Protein AF-0000000070836902 (afdb_homodimer)

Solvent-accessible surface area (backbone atoms only — not comparable to full-atom values): 14924 Å² total; per-residue (Å²): 87,19,46,46,32,22,56,39,44,45,45,56,67,34,58,80,34,22,53,67,64,56,36,49,48,50,46,45,50,38,58,76,64,40,45,54,55,42,53,32,51,52,50,52,50,45,68,63,62,58,58,97,50,54,52,60,50,52,31,49,45,59,70,30,74,88,54,35,74,84,40,50,86,31,46,81,51,55,72,71,51,41,51,52,44,48,60,54,36,24,38,86,90,43,74,74,31,34,36,23,45,38,50,48,60,64,32,43,44,42,62,43,57,62,71,75,88,67,66,47,53,88,41,75,34,39,67,70,55,48,48,54,50,40,51,48,38,49,54,126,85,19,45,44,33,22,54,39,45,45,46,54,67,31,56,80,32,21,53,66,63,55,36,49,48,51,44,46,50,37,58,75,63,41,45,53,55,44,52,32,51,51,49,52,50,43,68,64,62,58,59,96,49,54,52,61,50,50,31,50,46,59,69,31,73,86,55,35,75,85,40,49,86,30,46,80,51,56,71,70,50,41,52,51,43,47,59,53,36,23,39,86,91,43,76,75,30,34,36,23,45,39,50,48,62,63,31,44,44,43,61,44,56,62,70,75,87,70,66,47,54,89,40,75,35,39,68,70,54,47,46,54,51,40,51,48,38,48,55,126

Structure (mmCIF, N/CA/C/O backbone):
data_AF-0000000070836902-model_v1
#
loop_
_entity.id
_entity.type
_entity.pdbx_description
1 polymer 'Uncharacterized protein'
#
loop_
_atom_site.group_PDB
_atom_site.id
_atom_site.type_symbol
_atom_site.label_atom_id
_atom_site.label_alt_id
_atom_site.label_comp_id
_atom_site.label_asym_id
_atom_site.label_entity_id
_atom_site.label_seq_id
_atom_site.pdbx_PDB_ins_code
_atom_site.Cartn_x
_atom_site.Cartn_y
_atom_site.Cartn_z
_atom_site.occupancy
_atom_site.B_iso_or_equiv
_atom_site.auth_seq_id
_atom_site.auth_comp_id
_atom_site.auth_asym_id
_atom_site.auth_atom_id
_atom_site.pdbx_PDB_model_num
ATOM 1 N N . MET A 1 1 ? -1.11 3.564 -12.859 1 28.42 1 MET A N 1
ATOM 2 C CA . MET A 1 1 ? -0.324 4.207 -11.805 1 28.42 1 MET A CA 1
ATOM 3 C C . MET A 1 1 ? -0.045 3.234 -10.664 1 28.42 1 MET A C 1
ATOM 5 O O . MET A 1 1 ? -0.949 2.535 -10.203 1 28.42 1 MET A O 1
ATOM 9 N N . GLN A 1 2 ? 1.091 2.764 -10.5 1 37.91 2 GLN A N 1
ATOM 10 C CA . GLN A 1 2 ? 1.654 1.729 -9.641 1 37.91 2 GLN A CA 1
ATOM 11 C C . GLN A 1 2 ? 1.767 2.215 -8.195 1 37.91 2 GLN A C 1
ATOM 13 O O . GLN A 1 2 ? 1.809 3.42 -7.945 1 37.91 2 GLN A O 1
ATOM 18 N N . ILE A 1 3 ? 1.462 1.298 -7.281 1 41.56 3 ILE A N 1
ATOM 19 C CA . ILE A 1 3 ? 1.703 1.708 -5.902 1 41.56 3 ILE A CA 1
ATOM 20 C C . ILE A 1 3 ? 2.932 2.613 -5.84 1 41.56 3 ILE A C 1
ATOM 22 O O . ILE A 1 3 ? 2.92 3.639 -5.156 1 41.56 3 ILE A O 1
ATOM 26 N N . SER A 1 4 ? 3.861 2.18 -6.484 1 44.97 4 SER A N 1
ATOM 27 C CA . SER A 1 4 ? 5.07 2.988 -6.609 1 44.97 4 SER A CA 1
ATOM 28 C C . SER A 1 4 ? 4.762 4.352 -7.223 1 44.97 4 SER A C 1
ATOM 30 O O . SER A 1 4 ? 5.379 5.355 -6.859 1 44.97 4 SER A O 1
ATOM 32 N N . ASP A 1 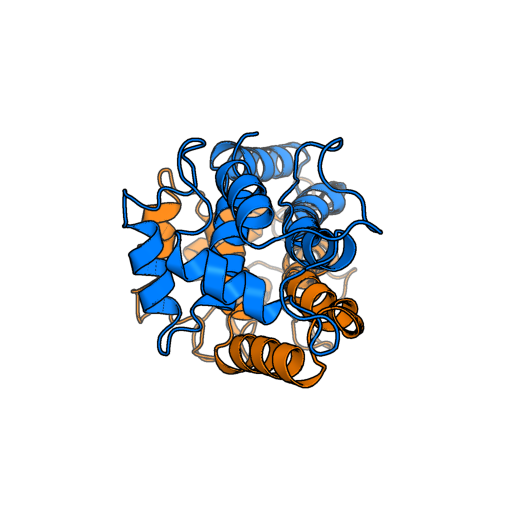5 ? 3.873 4.188 -8.047 1 44.78 5 ASP A N 1
ATOM 33 C CA . ASP A 1 5 ? 3.543 5.449 -8.703 1 44.78 5 ASP A CA 1
ATOM 34 C C . ASP A 1 5 ? 2.867 6.414 -7.738 1 44.78 5 ASP A C 1
ATOM 36 O O . ASP A 1 5 ? 3.119 7.621 -7.777 1 44.78 5 ASP A O 1
ATOM 40 N N . VAL A 1 6 ? 1.955 5.773 -6.992 1 43.72 6 VAL A N 1
ATOM 41 C CA . VAL A 1 6 ? 1.334 6.621 -5.98 1 43.72 6 VAL A CA 1
ATOM 42 C C . VAL A 1 6 ? 2.41 7.223 -5.078 1 43.72 6 VAL A C 1
ATOM 44 O O . VAL A 1 6 ? 2.402 8.43 -4.812 1 43.72 6 VAL A O 1
ATOM 47 N N . PHE A 1 7 ? 3.189 6.234 -4.637 1 48.12 7 PHE A N 1
ATOM 48 C CA . PHE A 1 7 ? 4.297 6.758 -3.848 1 48.12 7 PHE A CA 1
ATOM 49 C C . PHE A 1 7 ? 5.121 7.75 -4.66 1 48.12 7 PHE A C 1
ATOM 51 O O . PHE A 1 7 ? 5.496 8.812 -4.16 1 48.12 7 PHE A O 1
ATOM 58 N N . ASN A 1 8 ? 5.359 7.355 -5.918 1 49.25 8 ASN A N 1
ATOM 59 C CA . ASN A 1 8 ? 6.125 8.227 -6.805 1 49.25 8 ASN A CA 1
ATOM 60 C C . ASN A 1 8 ? 5.348 9.484 -7.164 1 49.25 8 ASN A C 1
ATOM 62 O O . ASN A 1 8 ? 5.922 10.578 -7.234 1 49.25 8 ASN A O 1
ATOM 66 N N . ILE A 1 9 ? 4.184 9.297 -7.641 1 46.88 9 ILE A N 1
ATOM 67 C CA . ILE A 1 9 ? 3.373 10.477 -7.91 1 46.88 9 ILE A CA 1
ATOM 68 C C . ILE A 1 9 ? 3.35 11.383 -6.68 1 46.88 9 ILE A C 1
ATOM 70 O O . ILE A 1 9 ? 3.492 12.602 -6.793 1 46.88 9 ILE A O 1
ATOM 74 N N . TYR A 1 10 ? 3.111 10.695 -5.621 1 43.53 10 TYR A N 1
ATOM 75 C CA . TYR A 1 10 ? 3.168 11.461 -4.383 1 43.53 10 TYR A CA 1
ATOM 76 C C . TYR A 1 10 ? 4.48 12.227 -4.273 1 43.53 10 TYR A C 1
ATOM 78 O O . TYR A 1 10 ? 4.488 13.422 -3.967 1 43.53 10 TYR A O 1
ATOM 86 N N . ILE A 1 11 ? 5.492 11.531 -4.453 1 46.84 11 ILE A N 1
ATOM 87 C CA . ILE A 1 11 ? 6.805 12.148 -4.355 1 46.84 11 ILE A CA 1
ATOM 88 C C . ILE A 1 11 ? 6.988 13.148 -5.492 1 46.84 11 ILE A C 1
ATOM 90 O O . ILE A 1 11 ? 7.539 14.234 -5.293 1 46.84 11 ILE A O 1
ATOM 94 N N . LYS A 1 12 ? 6.566 12.727 -6.664 1 49.91 12 LYS A N 1
ATOM 95 C CA . LYS A 1 12 ? 6.793 13.602 -7.809 1 49.91 12 LYS A CA 1
ATOM 96 C C . LYS A 1 12 ? 5.883 14.828 -7.742 1 49.91 12 LYS A C 1
ATOM 98 O O . LYS A 1 12 ? 6.316 15.945 -8.047 1 49.91 12 LYS A O 1
ATOM 103 N N . LYS A 1 13 ? 4.684 14.555 -7.625 1 44.16 13 LYS A N 1
ATOM 104 C CA . LYS A 1 13 ? 3.766 15.688 -7.691 1 44.16 13 LYS A CA 1
ATOM 105 C C . LYS A 1 13 ? 4.035 16.672 -6.566 1 44.16 13 LYS A C 1
ATOM 107 O O . LYS A 1 13 ? 3.701 17.859 -6.676 1 44.16 13 LYS A O 1
ATOM 112 N N . GLU A 1 14 ? 4.629 16.203 -5.523 1 46.81 14 GLU A N 1
ATOM 113 C CA . GLU A 1 14 ? 4.848 17.125 -4.414 1 46.81 14 GLU A CA 1
ATOM 114 C C . GLU A 1 14 ? 5.93 18.156 -4.75 1 46.81 14 GLU A C 1
ATOM 116 O O . GLU A 1 14 ? 6.418 18.859 -3.865 1 46.81 14 GLU A O 1
ATOM 121 N N . LYS A 1 15 ? 6.332 18.203 -5.973 1 47.78 15 LYS A N 1
ATOM 122 C CA . LYS A 1 15 ? 7.309 19.234 -6.289 1 47.78 15 LYS A CA 1
ATOM 123 C C . LYS A 1 15 ? 6.957 20.547 -5.594 1 47.78 15 LYS A C 1
ATOM 125 O O . LYS A 1 15 ? 7.836 21.25 -5.078 1 47.78 15 LYS A O 1
ATOM 130 N N . ASP A 1 16 ? 5.758 20.953 -5.688 1 50.47 16 ASP A N 1
ATOM 131 C CA . ASP A 1 16 ? 5.5 22.328 -5.25 1 50.47 16 ASP A CA 1
ATOM 132 C C . ASP A 1 16 ? 5.215 22.375 -3.752 1 50.47 16 ASP A C 1
ATOM 134 O O . ASP A 1 16 ? 5.176 23.469 -3.162 1 50.47 16 ASP A O 1
ATOM 138 N N . LEU A 1 17 ? 4.84 21.25 -3.084 1 51.19 17 LEU A N 1
ATOM 139 C CA . LEU A 1 17 ? 4.242 21.375 -1.76 1 51.19 17 LEU A CA 1
ATOM 140 C C . LEU A 1 17 ? 5.32 21.438 -0.682 1 51.19 17 LEU A C 1
ATOM 142 O O . LEU A 1 17 ? 5.199 22.188 0.282 1 51.19 17 LEU A O 1
ATOM 146 N N . MET A 1 18 ? 6.309 20.5 -0.688 1 58.84 18 MET A N 1
ATOM 147 C CA . MET A 1 18 ? 7.434 20.391 0.233 1 58.84 18 MET A CA 1
ATOM 148 C C . MET A 1 18 ? 8.695 21 -0.381 1 58.84 18 MET A C 1
ATOM 150 O O . MET A 1 18 ? 8.75 21.219 -1.592 1 58.84 18 MET A O 1
ATOM 154 N N . SER A 1 19 ? 9.297 21.594 0.558 1 62.5 19 SER A N 1
ATOM 155 C CA . SER A 1 19 ? 10.586 21.938 -0.019 1 62.5 19 SER A CA 1
ATOM 156 C C . SER A 1 19 ? 11.195 20.766 -0.784 1 62.5 19 SER A C 1
ATOM 158 O O . SER A 1 19 ? 10.844 19.609 -0.539 1 62.5 19 SER A O 1
ATOM 160 N N . TYR A 1 20 ? 11.672 21.078 -1.813 1 58.69 20 TYR A N 1
ATOM 161 C CA . TYR A 1 20 ? 12.383 20.078 -2.607 1 58.69 20 TYR A CA 1
ATOM 162 C C . TYR A 1 20 ? 13.172 19.125 -1.713 1 58.69 20 TYR A C 1
ATOM 164 O O . TYR A 1 20 ? 13.164 17.922 -1.923 1 58.69 20 TYR A O 1
ATOM 172 N N . SER A 1 21 ? 13.578 19.672 -0.651 1 65.94 21 SER A N 1
ATOM 173 C CA . SER A 1 21 ? 14.445 18.891 0.226 1 65.94 21 SER A CA 1
ATOM 174 C C . SER A 1 21 ? 13.641 17.891 1.043 1 65.94 21 SER A C 1
ATOM 176 O O . SER A 1 21 ? 14.047 16.734 1.188 1 65.94 21 SER A O 1
ATOM 178 N N . GLU A 1 22 ? 12.523 18.328 1.561 1 70.5 22 GLU A N 1
ATOM 179 C CA . GLU A 1 22 ? 11.711 17.438 2.383 1 70.5 22 GLU A CA 1
ATOM 180 C C . GLU A 1 22 ? 11.117 16.297 1.551 1 70.5 22 GLU A C 1
ATOM 182 O O . GLU A 1 22 ? 11.086 15.148 1.994 1 70.5 22 GLU A O 1
ATOM 187 N N . LYS A 1 23 ? 10.82 16.625 0.37 1 68.06 23 LYS A N 1
ATOM 188 C CA . LYS A 1 23 ? 10.305 15.625 -0.556 1 68.06 23 LYS A CA 1
ATOM 189 C C . LYS A 1 23 ? 11.359 14.562 -0.862 1 68.06 23 LYS A C 1
ATOM 191 O O . LYS A 1 23 ? 11.055 13.367 -0.881 1 68.06 23 LYS A O 1
ATOM 196 N N . GLU A 1 24 ? 12.453 15.062 -1.03 1 76.56 24 GLU A N 1
ATOM 197 C CA . GLU A 1 24 ? 13.555 14.148 -1.324 1 76.56 24 GLU A CA 1
ATOM 198 C C . GLU A 1 24 ? 13.859 13.25 -0.13 1 76.56 24 GLU A C 1
ATOM 200 O O . GLU A 1 24 ? 14.188 12.078 -0.3 1 76.56 24 GLU A O 1
ATOM 205 N N . GLU A 1 25 ? 13.594 13.812 0.958 1 81.31 25 GLU A N 1
ATOM 206 C CA . GLU A 1 25 ? 13.875 13.039 2.162 1 81.31 25 GLU A CA 1
ATOM 207 C C . GLU A 1 25 ? 12.828 11.938 2.359 1 81.31 25 GLU A C 1
ATOM 209 O O . GLU A 1 25 ? 13.172 10.812 2.719 1 81.31 25 GLU A O 1
ATOM 214 N N . VAL A 1 26 ? 11.609 12.25 2.105 1 80.44 26 VAL A N 1
ATOM 215 C C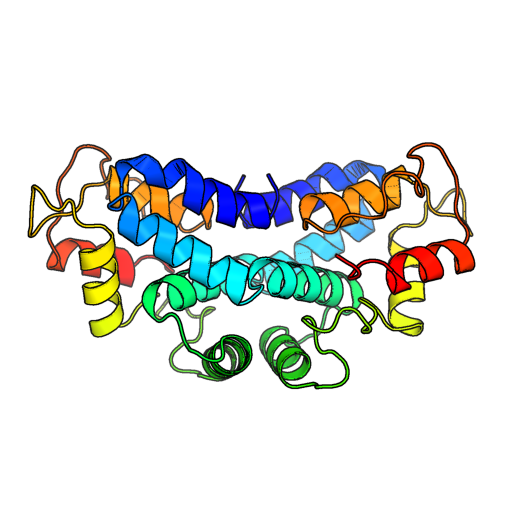A . VAL A 1 26 ? 10.523 11.281 2.236 1 80.44 26 VAL A CA 1
ATOM 216 C C . VAL A 1 26 ? 10.703 10.172 1.201 1 80.44 26 VAL A C 1
ATOM 218 O O . VAL A 1 26 ? 10.633 8.984 1.535 1 80.44 26 VAL A O 1
ATOM 221 N N . LYS A 1 27 ? 11.016 10.586 0.071 1 81.94 27 LYS A N 1
ATOM 222 C CA . LYS A 1 27 ? 11.258 9.617 -0.991 1 81.94 27 LYS A CA 1
ATOM 223 C C . LYS A 1 27 ? 12.43 8.703 -0.646 1 81.94 27 LYS A C 1
ATOM 225 O O . LYS A 1 27 ? 12.352 7.488 -0.818 1 81.94 27 LYS A O 1
ATOM 230 N N . ARG A 1 28 ? 13.445 9.305 -0.188 1 86.38 28 ARG A N 1
ATOM 231 C CA . ARG A 1 28 ? 14.633 8.547 0.2 1 86.38 28 ARG A CA 1
ATOM 232 C C . ARG A 1 28 ? 14.305 7.539 1.296 1 86.38 28 ARG A C 1
ATOM 234 O O . ARG A 1 28 ? 14.742 6.387 1.237 1 86.38 28 ARG A O 1
ATOM 241 N N . TYR A 1 29 ? 13.547 8.008 2.18 1 89.81 29 TYR A N 1
ATOM 242 C CA . TYR A 1 29 ? 13.156 7.121 3.266 1 89.81 29 TYR A CA 1
ATOM 243 C C . TYR A 1 29 ? 12.375 5.922 2.73 1 89.81 29 TYR A C 1
ATOM 245 O O . TYR A 1 29 ? 12.672 4.777 3.086 1 89.81 29 TYR A O 1
ATOM 253 N N . PHE A 1 30 ? 11.461 6.129 1.858 1 87.5 30 PHE A N 1
ATOM 254 C CA . PHE A 1 30 ? 10.602 5.074 1.333 1 87.5 30 PHE A CA 1
ATOM 255 C C . PHE A 1 30 ? 11.398 4.105 0.468 1 87.5 30 PHE A C 1
ATOM 257 O O . PHE A 1 30 ? 11.211 2.891 0.551 1 87.5 30 PHE A O 1
ATOM 264 N N . VAL A 1 31 ? 12.305 4.684 -0.236 1 84.5 31 VAL A N 1
ATOM 265 C CA . VAL A 1 31 ? 13.102 3.871 -1.152 1 84.5 31 VAL A CA 1
ATOM 266 C C . VAL A 1 31 ? 14.148 3.086 -0.37 1 84.5 31 VAL A C 1
ATOM 268 O O . VAL A 1 31 ? 14.289 1.873 -0.545 1 84.5 31 VAL A O 1
ATOM 271 N N . GLU A 1 32 ? 14.75 3.738 0.536 1 88.12 32 GLU A N 1
ATOM 272 C CA . GLU A 1 32 ? 15.828 3.109 1.302 1 88.12 32 GLU A CA 1
ATOM 273 C C . GLU A 1 32 ? 15.281 1.995 2.193 1 88.12 32 GLU A C 1
ATOM 275 O O . GLU A 1 32 ? 15.969 0.997 2.434 1 88.12 32 GLU A O 1
ATOM 280 N N . ASN A 1 33 ? 14.047 2.182 2.535 1 88.44 33 ASN A N 1
ATOM 281 C CA . ASN A 1 33 ? 13.453 1.175 3.41 1 88.44 33 ASN A CA 1
ATOM 282 C C . ASN A 1 33 ? 12.539 0.232 2.641 1 88.44 33 ASN A C 1
ATOM 284 O O . ASN A 1 33 ? 11.812 -0.565 3.242 1 88.44 33 ASN A O 1
ATOM 288 N N . GLN A 1 34 ? 12.516 0.316 1.379 1 87.25 34 GLN A N 1
ATOM 289 C CA . GLN A 1 34 ? 11.82 -0.572 0.45 1 87.25 34 GLN A CA 1
ATOM 290 C C . GLN A 1 34 ? 10.336 -0.669 0.786 1 87.25 34 GLN A C 1
ATOM 292 O O . GLN A 1 34 ? 9.742 -1.749 0.707 1 87.25 34 GLN A O 1
ATOM 297 N N . ILE A 1 35 ? 9.758 0.449 1.153 1 89.06 35 ILE A N 1
ATOM 298 C CA . ILE A 1 35 ? 8.359 0.488 1.57 1 89.06 35 ILE A CA 1
ATOM 299 C C . ILE A 1 35 ? 7.461 0.08 0.404 1 89.06 35 ILE A C 1
ATOM 301 O O . ILE A 1 35 ? 6.555 -0.743 0.567 1 89.06 35 ILE A O 1
ATOM 305 N N . PRO A 1 36 ? 7.754 0.568 -0.809 1 86.19 36 PRO A N 1
ATOM 306 C CA . PRO A 1 36 ? 6.895 0.151 -1.921 1 86.19 36 PRO A CA 1
ATOM 307 C C . PRO A 1 36 ? 6.926 -1.357 -2.156 1 86.19 36 PRO A C 1
ATOM 309 O O . PRO A 1 36 ? 5.887 -1.967 -2.422 1 86.19 36 PRO A O 1
ATOM 312 N N . GLN A 1 37 ? 8.055 -1.926 -2.037 1 84.44 37 GLN A N 1
ATOM 313 C CA . GLN A 1 37 ? 8.211 -3.363 -2.232 1 84.44 37 GLN A CA 1
ATOM 314 C C . GLN A 1 37 ? 7.48 -4.148 -1.146 1 84.44 37 GLN A C 1
ATOM 316 O O . GLN A 1 37 ? 6.879 -5.188 -1.421 1 84.44 37 GLN A O 1
ATOM 321 N N . ILE A 1 38 ? 7.57 -3.635 0.009 1 89.19 38 ILE A N 1
ATOM 322 C CA . ILE A 1 38 ? 6.875 -4.27 1.124 1 89.19 38 ILE A CA 1
ATOM 323 C C . ILE A 1 38 ? 5.371 -4.262 0.866 1 89.19 38 ILE A C 1
ATOM 325 O O . ILE A 1 38 ? 4.711 -5.297 0.978 1 89.19 38 ILE A O 1
ATOM 329 N N . PHE A 1 39 ? 4.84 -3.148 0.467 1 89.06 39 PHE A N 1
ATOM 330 C CA . PHE A 1 39 ? 3.408 -3.023 0.219 1 89.06 39 PHE A CA 1
ATOM 331 C C . PHE A 1 39 ? 2.984 -3.895 -0.958 1 89.06 39 PHE A C 1
ATOM 333 O O . PHE A 1 39 ? 1.912 -4.504 -0.934 1 89.06 39 PHE A O 1
ATOM 340 N N . SER A 1 40 ? 3.818 -3.938 -1.938 1 86.5 40 SER A N 1
ATOM 341 C CA . SER A 1 40 ? 3.525 -4.773 -3.096 1 86.5 40 SER A CA 1
ATOM 342 C C . SER A 1 40 ? 3.414 -6.246 -2.701 1 86.5 40 SER A C 1
ATOM 344 O O . SER A 1 40 ? 2.463 -6.926 -3.086 1 86.5 40 SER A O 1
ATOM 346 N N . ARG A 1 41 ? 4.363 -6.688 -1.958 1 87.75 41 ARG A N 1
ATOM 347 C CA . ARG A 1 41 ? 4.355 -8.078 -1.528 1 87.75 41 ARG A CA 1
ATOM 348 C C . ARG A 1 41 ? 3.148 -8.367 -0.641 1 87.75 41 ARG A C 1
ATOM 350 O O . ARG A 1 41 ? 2.471 -9.383 -0.817 1 87.75 41 ARG A O 1
ATOM 357 N N . LEU A 1 42 ? 2.869 -7.48 0.286 1 92.06 42 LEU A N 1
ATOM 358 C CA . LEU A 1 42 ? 1.708 -7.648 1.153 1 92.06 42 LEU A CA 1
ATOM 359 C C . LEU A 1 42 ? 0.425 -7.734 0.334 1 92.06 42 LEU A C 1
ATOM 361 O O . LEU A 1 42 ? -0.459 -8.539 0.638 1 92.06 42 LEU A O 1
ATOM 365 N N . THR A 1 43 ? 0.332 -6.973 -0.675 1 90.81 43 THR A N 1
ATOM 366 C CA . THR A 1 43 ? -0.849 -6.965 -1.531 1 90.81 43 THR A CA 1
ATOM 367 C C . THR A 1 43 ? -1.025 -8.32 -2.217 1 90.81 43 THR A C 1
ATOM 369 O O . THR A 1 43 ? -2.123 -8.883 -2.221 1 90.81 43 THR A O 1
ATOM 372 N N . VAL A 1 44 ? 0.032 -8.852 -2.723 1 90 44 VAL A N 1
ATOM 373 C CA . VAL A 1 44 ? -0.034 -10.141 -3.41 1 90 44 VAL A CA 1
ATOM 374 C C . VAL A 1 44 ? -0.43 -11.234 -2.422 1 90 44 VAL A C 1
ATOM 376 O O . VAL A 1 44 ? -1.285 -12.07 -2.723 1 90 44 VAL A O 1
ATOM 379 N N . LEU A 1 45 ? 0.146 -11.164 -1.266 1 93 45 LEU A N 1
ATOM 380 C CA . LEU A 1 45 ? -0.145 -12.172 -0.253 1 93 45 LEU A CA 1
ATOM 381 C C . LEU A 1 45 ? -1.601 -12.094 0.195 1 93 45 LEU A C 1
ATOM 383 O O . LEU A 1 45 ? -2.248 -13.117 0.413 1 93 45 LEU A O 1
ATOM 387 N N . LEU A 1 46 ? -2.127 -10.906 0.285 1 93.06 46 LEU A N 1
ATOM 388 C CA . LEU A 1 46 ? -3.527 -10.727 0.655 1 93.06 46 LEU A CA 1
ATOM 389 C C . LEU A 1 46 ? -4.449 -11.234 -0.451 1 93.06 46 LEU A C 1
ATOM 391 O O . LEU A 1 46 ? -5.492 -11.828 -0.173 1 93.06 46 LEU A O 1
ATOM 395 N N . LEU A 1 47 ? -4.016 -10.984 -1.657 1 89.75 47 LEU A N 1
ATOM 396 C CA . LEU A 1 47 ? -4.777 -11.438 -2.812 1 89.75 47 LEU A CA 1
ATOM 397 C C . LEU A 1 47 ? -4.891 -12.961 -2.822 1 89.75 47 LEU A C 1
ATOM 399 O O . LEU A 1 47 ? -5.965 -13.508 -3.094 1 89.75 47 LEU A O 1
ATOM 403 N N . VAL A 1 48 ? -3.887 -13.602 -2.471 1 92.88 48 VAL A N 1
ATOM 404 C CA . VAL A 1 48 ? -3.783 -15.055 -2.592 1 92.88 48 VAL A CA 1
ATOM 405 C C . VAL A 1 48 ? -4.418 -15.719 -1.373 1 92.88 48 VAL A C 1
ATOM 407 O O . VAL A 1 48 ? -5.164 -16.688 -1.508 1 92.88 48 VAL A O 1
ATOM 410 N N . ASN A 1 49 ? -4.156 -15.156 -0.16 1 94.31 49 ASN A N 1
ATOM 411 C CA . ASN A 1 49 ? -4.516 -15.859 1.066 1 94.31 49 ASN A CA 1
ATOM 412 C C . ASN A 1 49 ? -5.867 -15.398 1.604 1 94.31 49 ASN A C 1
ATOM 414 O O . ASN A 1 49 ? -6.574 -16.156 2.26 1 94.31 49 ASN A O 1
ATOM 418 N N . ARG A 1 50 ? -6.207 -14.195 1.439 1 93.81 50 ARG A N 1
ATOM 419 C CA . ARG A 1 50 ? -7.461 -13.586 1.874 1 93.81 50 ARG A CA 1
ATOM 420 C C . ARG A 1 50 ? -7.781 -13.969 3.316 1 93.81 50 ARG A C 1
ATOM 422 O O . ARG A 1 50 ? -8.852 -14.5 3.602 1 93.81 50 ARG A O 1
ATOM 429 N N . PRO A 1 51 ? -6.855 -13.633 4.207 1 96.31 51 PRO A N 1
ATOM 430 C CA . PRO A 1 51 ? -7.098 -13.992 5.609 1 96.31 51 PRO A CA 1
ATOM 431 C C . PRO A 1 51 ? -8.328 -13.297 6.191 1 96.31 51 PRO A C 1
ATOM 433 O O . PRO A 1 51 ? -8.672 -12.188 5.766 1 96.31 51 PRO A O 1
ATOM 436 N N . ASN A 1 52 ? -8.992 -13.891 7.219 1 95.31 52 ASN A N 1
ATOM 437 C CA . ASN A 1 52 ? -10.164 -13.32 7.891 1 95.31 52 ASN A CA 1
ATOM 438 C C . ASN A 1 52 ? -9.805 -12.055 8.664 1 95.31 52 ASN A C 1
ATOM 440 O O . ASN A 1 52 ? -10.633 -11.156 8.812 1 95.31 52 ASN A O 1
ATOM 444 N N . ASP A 1 53 ? -8.57 -12.023 9.164 1 94.44 53 ASP A N 1
ATOM 445 C CA . ASP A 1 53 ? -8.039 -10.867 9.883 1 94.44 53 ASP A CA 1
ATOM 446 C C . ASP A 1 53 ? -6.785 -10.328 9.195 1 94.44 53 ASP A C 1
ATOM 448 O O . ASP A 1 53 ? -5.668 -10.688 9.562 1 94.44 53 ASP A O 1
ATOM 452 N N . PRO A 1 54 ? -7 -9.477 8.227 1 93.81 54 PRO A N 1
ATOM 453 C CA . PRO A 1 54 ? -5.863 -9.016 7.426 1 93.81 54 PRO A CA 1
ATOM 454 C C . PRO A 1 54 ? -4.836 -8.25 8.258 1 93.81 54 PRO A C 1
ATOM 456 O O . PRO A 1 54 ? -3.637 -8.312 7.973 1 93.81 54 PRO A O 1
ATOM 459 N N . LYS A 1 55 ? -5.266 -7.559 9.289 1 94.19 55 LYS A N 1
ATOM 460 C CA . LYS A 1 55 ? -4.32 -6.82 10.117 1 94.19 55 LYS A CA 1
ATOM 461 C C . LYS A 1 55 ? -3.354 -7.766 10.828 1 94.19 55 LYS A C 1
ATOM 463 O O . LYS A 1 55 ? -2.141 -7.551 10.805 1 94.19 55 LYS A O 1
ATOM 468 N N . LYS A 1 56 ? -3.986 -8.711 11.414 1 94.88 56 LYS A N 1
ATOM 469 C CA . LYS A 1 56 ? -3.176 -9.727 12.078 1 94.88 56 LYS A CA 1
ATOM 470 C C . LYS A 1 56 ? -2.264 -10.438 11.086 1 94.88 56 LYS A C 1
ATOM 472 O O . LYS A 1 56 ? -1.083 -10.656 11.367 1 94.88 56 LYS A O 1
ATOM 477 N N . TYR A 1 57 ? -2.779 -10.797 9.977 1 96.44 57 TYR A N 1
ATOM 478 C CA . TYR A 1 57 ? -2.01 -11.492 8.953 1 96.44 57 TYR A CA 1
ATOM 479 C C . TYR A 1 57 ? -0.822 -10.656 8.5 1 96.44 57 TYR A C 1
ATOM 481 O O . TYR A 1 57 ? 0.306 -11.148 8.43 1 96.44 57 TYR A O 1
ATOM 489 N N . ILE A 1 58 ? -1.034 -9.352 8.211 1 95.25 58 ILE A N 1
ATOM 490 C CA . ILE A 1 58 ? 0.029 -8.453 7.773 1 95.25 58 ILE A CA 1
ATOM 491 C C . ILE A 1 58 ? 1.105 -8.359 8.852 1 95.25 58 ILE A C 1
ATOM 493 O O . ILE A 1 58 ? 2.299 -8.461 8.562 1 95.25 58 ILE A O 1
ATOM 497 N N . SER A 1 59 ? 0.664 -8.195 10.047 1 95.62 59 SER A N 1
ATOM 498 C CA . SER A 1 59 ? 1.598 -8.117 11.164 1 95.62 59 SER A CA 1
ATOM 499 C C . SER A 1 59 ? 2.463 -9.375 11.25 1 95.62 59 SER A C 1
ATOM 501 O O . SER A 1 59 ? 3.678 -9.281 11.453 1 95.62 59 SER A O 1
ATOM 503 N N . GLU A 1 60 ? 1.852 -10.508 11.078 1 95.56 60 GLU A N 1
ATOM 504 C CA . GLU A 1 60 ? 2.568 -11.773 11.148 1 95.56 60 GLU A CA 1
ATOM 505 C C . GLU A 1 60 ? 3.57 -11.906 10.008 1 95.56 60 GLU A C 1
ATOM 507 O O . GLU A 1 60 ? 4.699 -12.352 10.211 1 95.56 60 GLU A O 1
ATOM 512 N N . VAL A 1 61 ? 3.182 -11.531 8.844 1 94.69 61 VAL A N 1
ATOM 513 C CA . VAL A 1 61 ? 4.059 -11.602 7.676 1 94.69 61 VAL A CA 1
ATOM 514 C C . VAL A 1 61 ? 5.277 -10.711 7.898 1 94.69 61 VAL A C 1
ATOM 516 O O . VAL A 1 61 ? 6.41 -11.117 7.629 1 94.69 61 VAL A O 1
ATOM 519 N N . LEU A 1 62 ? 5.062 -9.539 8.453 1 94.5 62 LEU A N 1
ATOM 520 C CA . LEU A 1 62 ? 6.129 -8.562 8.648 1 94.5 62 LEU A CA 1
ATOM 521 C C . LEU A 1 62 ? 7.133 -9.055 9.688 1 94.5 62 LEU A C 1
ATOM 523 O O . LEU A 1 62 ? 8.312 -8.711 9.625 1 94.5 62 LEU A O 1
ATOM 527 N N . GLN A 1 63 ? 6.66 -9.859 10.547 1 93.06 63 GLN A N 1
ATOM 528 C CA . GLN A 1 63 ? 7.52 -10.336 11.625 1 93.06 63 GLN A CA 1
ATOM 529 C C . GLN A 1 63 ? 8.156 -11.672 11.273 1 93.06 63 GLN A C 1
ATOM 531 O O . GLN A 1 63 ? 9.039 -12.156 11.984 1 93.06 63 GLN A O 1
ATOM 536 N N . ASP A 1 64 ? 7.668 -12.211 10.211 1 91.44 64 ASP A N 1
ATOM 537 C CA . ASP A 1 64 ? 8.164 -13.523 9.805 1 91.44 64 ASP A CA 1
ATOM 538 C C . ASP A 1 64 ? 9.477 -13.406 9.031 1 91.44 64 ASP A C 1
ATOM 540 O O . ASP A 1 64 ? 9.484 -12.992 7.875 1 91.44 64 ASP A O 1
ATOM 544 N N . LYS A 1 65 ? 10.516 -13.836 9.547 1 85.12 65 LYS A N 1
ATOM 545 C CA . LYS A 1 65 ? 11.844 -13.742 8.945 1 85.12 65 LYS A CA 1
ATOM 546 C C . LYS A 1 65 ? 11.93 -14.578 7.672 1 85.12 65 LYS A C 1
ATOM 548 O O . LYS A 1 65 ? 12.695 -14.258 6.766 1 85.12 65 LYS A O 1
ATOM 553 N N . SER A 1 66 ? 11.156 -15.625 7.605 1 82.88 66 SER A N 1
ATOM 554 C CA . SER A 1 66 ? 11.156 -16.484 6.426 1 82.88 66 SER A CA 1
ATOM 555 C C . SER A 1 66 ? 10.453 -15.82 5.25 1 82.88 66 SER A C 1
ATOM 557 O O . SER A 1 66 ? 10.586 -16.25 4.105 1 82.88 66 SER A O 1
ATOM 559 N N . LYS A 1 67 ? 9.758 -14.781 5.574 1 81.75 67 LYS A N 1
ATOM 560 C CA . LYS A 1 67 ? 9.062 -14.008 4.551 1 81.75 67 LYS A CA 1
ATOM 561 C C . LYS A 1 67 ? 9.633 -12.594 4.445 1 81.75 67 LYS A C 1
ATOM 563 O O . LYS A 1 67 ? 8.891 -11.633 4.25 1 81.75 67 LYS A O 1
ATOM 568 N N . ASP A 1 68 ? 10.922 -12.602 4.668 1 78.62 68 ASP A N 1
ATOM 569 C CA . ASP A 1 68 ? 11.539 -11.289 4.582 1 78.62 68 ASP A CA 1
ATOM 570 C C . ASP A 1 68 ? 11.383 -10.695 3.186 1 78.62 68 ASP A C 1
ATOM 572 O O . ASP A 1 68 ? 12.078 -11.102 2.25 1 78.62 68 ASP A O 1
ATOM 576 N N . LEU A 1 69 ? 10.656 -9.703 3.084 1 70.25 69 LEU A N 1
ATOM 577 C CA . LEU A 1 69 ? 10.242 -9.086 1.829 1 70.25 69 LEU A CA 1
ATOM 578 C C . LEU A 1 69 ? 11.375 -8.25 1.234 1 70.25 69 LEU A C 1
ATOM 580 O O . LEU A 1 69 ? 11.328 -7.883 0.059 1 70.25 69 LEU A O 1
ATOM 584 N N . LEU A 1 70 ? 12.406 -8.062 2.062 1 74.69 70 LEU A N 1
ATOM 585 C CA . LEU A 1 70 ? 13.523 -7.242 1.619 1 74.69 70 LEU A CA 1
ATOM 586 C C . LEU A 1 70 ? 14.711 -8.117 1.213 1 74.69 70 LEU A C 1
ATOM 588 O O . LEU A 1 70 ? 15.695 -7.617 0.658 1 74.69 70 LEU A O 1
ATOM 592 N N . ASP A 1 71 ? 14.477 -9.383 1.398 1 80.88 71 ASP A N 1
ATOM 593 C CA . ASP A 1 71 ? 15.508 -10.344 1.004 1 80.88 71 ASP A CA 1
ATOM 594 C C . ASP A 1 71 ? 15.297 -10.82 -0.429 1 80.88 71 ASP A C 1
ATOM 596 O O . ASP A 1 71 ? 14.328 -11.531 -0.711 1 80.88 71 ASP A O 1
ATOM 600 N N . PRO A 1 72 ? 16.281 -10.461 -1.292 1 77.31 72 PRO A N 1
ATOM 601 C CA . PRO A 1 72 ? 16.109 -10.859 -2.691 1 77.31 72 PRO A CA 1
ATOM 602 C C . PRO A 1 72 ? 16.141 -12.375 -2.879 1 77.31 72 PRO A C 1
ATOM 604 O O . PRO A 1 72 ? 15.734 -12.875 -3.93 1 77.31 72 PRO A O 1
ATOM 607 N N . ASN A 1 73 ? 16.516 -13.086 -1.911 1 82.88 73 ASN A N 1
ATOM 608 C CA . ASN A 1 73 ? 16.562 -14.539 -2.016 1 82.88 73 ASN A CA 1
ATOM 609 C C . ASN A 1 73 ? 15.25 -15.18 -1.568 1 82.88 73 ASN A C 1
ATOM 611 O O . ASN A 1 73 ? 15.078 -16.391 -1.688 1 82.88 73 ASN A O 1
ATOM 615 N N . THR A 1 74 ? 14.414 -14.336 -1.078 1 86.88 74 THR A N 1
ATOM 616 C CA . THR A 1 74 ? 13.102 -14.82 -0.679 1 86.88 74 THR A CA 1
ATOM 617 C C . THR A 1 74 ? 12.125 -14.789 -1.856 1 86.88 74 THR A C 1
ATOM 619 O O . THR A 1 74 ? 12.156 -13.852 -2.66 1 86.88 74 THR A O 1
ATOM 622 N N . SER A 1 75 ? 11.422 -15.875 -1.962 1 89.06 75 SER A N 1
ATOM 623 C CA . SER A 1 75 ? 10.391 -15.906 -2.992 1 89.06 75 SER A CA 1
ATOM 624 C C . SER A 1 75 ? 9.156 -15.125 -2.557 1 89.06 75 SER A C 1
ATOM 626 O O . SER A 1 75 ? 8.758 -15.18 -1.392 1 89.06 75 SER A O 1
ATOM 628 N N . LEU A 1 76 ? 8.602 -14.508 -3.494 1 90.44 76 LEU A N 1
ATOM 629 C CA . LEU A 1 76 ? 7.398 -13.734 -3.225 1 90.44 76 LEU A CA 1
ATOM 630 C C . LEU A 1 76 ? 6.297 -14.625 -2.652 1 90.44 76 LEU A C 1
ATOM 632 O O . LEU A 1 76 ? 5.578 -14.211 -1.737 1 90.44 76 LEU A O 1
ATOM 636 N N . LEU A 1 77 ? 6.195 -15.773 -3.209 1 94.31 77 LEU A N 1
ATOM 637 C CA . LEU A 1 77 ? 5.195 -16.766 -2.812 1 94.31 77 LEU A CA 1
ATOM 638 C C . LEU A 1 77 ? 5.84 -18.109 -2.551 1 94.31 77 LEU A C 1
ATOM 640 O O . LEU A 1 77 ? 6.789 -18.5 -3.236 1 94.31 77 LEU A O 1
ATOM 644 N N . ASP A 1 78 ? 5.305 -18.781 -1.566 1 92.69 78 ASP A N 1
ATOM 645 C CA . ASP A 1 78 ? 5.734 -20.172 -1.428 1 92.69 78 ASP A CA 1
ATOM 646 C C . ASP A 1 78 ? 5.031 -21.078 -2.441 1 92.69 78 ASP A C 1
ATOM 648 O O . ASP A 1 78 ? 4.277 -20.594 -3.291 1 92.69 78 ASP A O 1
ATOM 652 N N . GLU A 1 79 ? 5.285 -22.375 -2.426 1 94.12 79 GLU A N 1
ATOM 653 C CA . GLU A 1 79 ? 4.773 -23.297 -3.428 1 94.12 79 GLU A CA 1
ATOM 654 C C . GLU A 1 79 ? 3.248 -23.312 -3.447 1 94.12 79 GLU A C 1
ATOM 656 O O . GLU A 1 79 ? 2.635 -23.203 -4.512 1 94.12 79 GLU A O 1
ATOM 661 N N . GLU A 1 80 ? 2.666 -23.469 -2.279 1 96.06 80 GLU A N 1
ATOM 662 C CA . GLU A 1 80 ? 1.21 -23.531 -2.195 1 96.06 80 GLU A CA 1
ATOM 663 C C . GLU A 1 80 ? 0.574 -22.219 -2.668 1 96.06 80 GLU A C 1
ATOM 665 O O . GLU A 1 80 ? -0.428 -22.234 -3.385 1 96.06 80 GLU A O 1
ATOM 670 N N . GLU A 1 81 ? 1.188 -21.141 -2.289 1 95.31 81 GLU A N 1
ATOM 671 C CA . GLU A 1 81 ? 0.697 -19.844 -2.703 1 95.31 81 GLU A CA 1
ATOM 672 C C . GLU A 1 81 ? 0.834 -19.641 -4.211 1 95.31 81 GLU A C 1
ATOM 674 O O . GLU A 1 81 ? -0.05 -19.078 -4.852 1 95.31 81 GLU A O 1
ATOM 679 N N . SER A 1 82 ? 1.882 -20.141 -4.773 1 95.94 82 SER A N 1
ATOM 680 C CA . SER A 1 82 ? 2.096 -20.062 -6.215 1 95.94 82 SER A CA 1
ATOM 681 C C . SER A 1 82 ? 1.03 -20.844 -6.977 1 95.94 82 SER A C 1
ATOM 683 O O . SER A 1 82 ? 0.497 -20.359 -7.977 1 95.94 82 SER A O 1
ATOM 685 N N . VAL A 1 83 ? 0.757 -21.984 -6.484 1 96.12 83 VAL A N 1
ATOM 686 C CA . VAL A 1 83 ? -0.272 -22.812 -7.105 1 96.12 83 VAL A CA 1
ATOM 687 C C . VAL A 1 83 ? -1.619 -22.094 -7.043 1 96.12 83 VAL A C 1
ATOM 689 O O . VAL A 1 83 ? -2.35 -22.047 -8.039 1 96.12 83 VAL A O 1
ATOM 692 N N . THR A 1 84 ? -1.914 -21.547 -5.891 1 94.69 84 THR A N 1
ATOM 693 C CA . THR A 1 84 ? -3.174 -20.844 -5.688 1 94.69 84 THR A CA 1
ATOM 694 C C . THR A 1 84 ? -3.285 -19.656 -6.637 1 94.69 84 THR A C 1
ATOM 696 O O . THR A 1 84 ? -4.293 -19.484 -7.324 1 94.69 84 THR A O 1
ATOM 699 N N . LEU A 1 85 ? -2.219 -18.812 -6.727 1 94.38 85 LEU A N 1
ATOM 700 C CA . LEU A 1 85 ? -2.268 -17.641 -7.594 1 94.38 85 LEU A CA 1
ATOM 701 C C . LEU A 1 85 ? -2.377 -18.062 -9.062 1 94.38 85 LEU A C 1
ATOM 703 O O . LEU A 1 85 ? -3.117 -17.438 -9.828 1 94.38 85 LEU A O 1
ATOM 707 N N . PHE A 1 86 ? -1.678 -19.109 -9.406 1 94.06 86 PHE A N 1
ATOM 708 C CA . PHE A 1 86 ? -1.772 -19.641 -10.766 1 94.06 86 PHE A CA 1
ATOM 709 C C . PHE A 1 86 ? -3.215 -19.984 -11.109 1 94.06 86 PHE A C 1
ATOM 711 O O . PHE A 1 86 ? -3.713 -19.609 -12.172 1 94.06 86 PHE A O 1
ATOM 718 N N . SER A 1 87 ? -3.811 -20.625 -10.234 1 91.5 87 SER A N 1
ATOM 719 C CA . SER A 1 87 ? -5.195 -21.047 -10.438 1 91.5 87 SER A CA 1
ATOM 720 C C . SER A 1 87 ? -6.121 -19.844 -10.555 1 91.5 87 SER A C 1
ATOM 722 O O . SER A 1 87 ? -7.086 -19.859 -11.32 1 91.5 87 SER A O 1
ATOM 724 N N . LEU A 1 88 ? -5.844 -18.844 -9.812 1 89.31 88 LEU A N 1
ATOM 725 C CA . LEU A 1 88 ? -6.652 -17.625 -9.867 1 89.31 88 LEU A CA 1
ATOM 726 C C . LEU A 1 88 ? -6.484 -16.922 -11.211 1 89.31 88 LEU A C 1
ATOM 728 O O . LEU A 1 88 ? -7.438 -16.344 -11.734 1 89.31 88 LEU A O 1
ATOM 732 N N . LEU A 1 89 ? -5.316 -17.062 -11.758 1 90.44 89 LEU A N 1
ATOM 733 C CA . LEU A 1 89 ? -4.996 -16.312 -12.977 1 90.44 89 LEU A CA 1
ATOM 734 C C . LEU A 1 89 ? -5.387 -17.109 -14.219 1 90.44 89 LEU A C 1
ATOM 736 O O . LEU A 1 89 ? -5.582 -16.547 -15.289 1 90.44 89 LEU A O 1
ATOM 740 N N . GLU A 1 90 ? -5.469 -18.328 -14.023 1 88.81 90 GLU A N 1
ATOM 741 C CA . GLU A 1 90 ? -5.734 -19.219 -15.148 1 88.81 90 GLU A CA 1
ATOM 742 C C . GLU A 1 90 ? -7.07 -18.875 -15.812 1 88.81 90 GLU A C 1
ATOM 744 O O . GLU A 1 90 ? -8.031 -18.5 -15.133 1 88.81 90 GLU A O 1
ATOM 749 N N . ASN A 1 91 ? -6.992 -18.984 -17.203 1 81.69 91 ASN A N 1
ATOM 750 C CA . ASN A 1 91 ? -8.25 -18.922 -17.938 1 81.69 91 ASN A CA 1
ATOM 751 C C . ASN A 1 91 ? -9.062 -20.203 -17.781 1 81.69 91 ASN A C 1
ATOM 753 O O . ASN A 1 91 ? -8.531 -21.297 -17.984 1 81.69 91 ASN A O 1
ATOM 757 N N . PRO A 1 92 ? -10.289 -19.984 -17.438 1 80.06 92 PRO A N 1
ATOM 758 C CA . PRO A 1 92 ? -11.109 -21.188 -17.266 1 80.06 92 PRO A CA 1
ATOM 759 C C . PRO A 1 92 ? -11.172 -22.062 -18.516 1 80.06 92 PRO A C 1
ATOM 761 O O . PRO A 1 92 ? -11.305 -23.281 -18.422 1 80.06 92 PRO A O 1
ATOM 764 N N . SER A 1 93 ? -11.055 -21.359 -19.641 1 82.31 93 SER A N 1
ATOM 765 C CA . SER A 1 93 ? -11.188 -22.094 -20.906 1 82.31 93 SER A CA 1
ATOM 766 C C . SER A 1 93 ? -9.859 -22.719 -21.312 1 82.31 93 SER A C 1
ATOM 768 O O . SER A 1 93 ? -9.797 -23.453 -22.312 1 82.31 93 SER A O 1
ATOM 770 N N . PHE A 1 94 ? -8.82 -22.484 -20.734 1 81.12 94 PHE A N 1
ATOM 771 C CA . PHE A 1 94 ? -7.5 -23.016 -21.031 1 81.12 94 PHE A CA 1
ATOM 772 C C . PHE A 1 94 ? -6.754 -23.359 -19.75 1 81.12 94 PHE A C 1
ATOM 774 O O . PHE A 1 94 ? -5.832 -22.641 -19.359 1 81.12 94 PHE A O 1
ATOM 781 N N . LYS A 1 95 ? -7.172 -24.516 -19.203 1 86.56 95 LYS A N 1
ATOM 782 C CA . LYS A 1 95 ? -6.617 -24.922 -17.922 1 86.56 95 LYS A CA 1
ATOM 783 C C . LYS A 1 95 ? -5.176 -25.406 -18.078 1 86.56 95 LYS A C 1
ATOM 785 O O . LYS A 1 95 ? -4.805 -25.953 -19.109 1 86.56 95 LYS A O 1
ATOM 790 N N . GLY A 1 96 ? -4.391 -25.172 -17.156 1 93.06 96 GLY A N 1
ATOM 791 C CA . GLY A 1 96 ? -3.012 -25.641 -17.109 1 93.06 96 GLY A CA 1
ATOM 792 C C . GLY A 1 96 ? -2.016 -24.609 -17.594 1 93.06 96 GLY A C 1
ATOM 793 O O . GLY A 1 96 ? -0.808 -24.844 -17.594 1 93.06 96 GLY A O 1
ATOM 794 N N . HIS A 1 97 ? -2.574 -23.484 -18.031 1 94.88 97 HIS A N 1
ATOM 795 C CA . HIS A 1 97 ? -1.693 -22.422 -18.5 1 94.88 97 HIS A CA 1
ATOM 796 C C . HIS A 1 97 ? -2.199 -21.047 -18.062 1 94.88 97 HIS A C 1
ATOM 798 O O . HIS A 1 97 ? -3.404 -20.859 -17.875 1 94.88 97 HIS A O 1
ATOM 804 N N . VAL A 1 98 ? -1.248 -20.125 -17.891 1 93.75 98 VAL A N 1
ATOM 805 C CA . VAL A 1 98 ? -1.529 -18.703 -17.75 1 93.75 98 VAL A CA 1
ATOM 806 C C . VAL A 1 98 ? -0.795 -17.922 -18.844 1 93.75 98 VAL A C 1
ATOM 808 O O . VAL A 1 98 ? 0.302 -18.312 -19.266 1 93.75 98 VAL A O 1
ATOM 811 N N . THR A 1 99 ? -1.371 -16.875 -19.297 1 92 99 THR A N 1
ATOM 812 C CA . THR A 1 99 ? -0.714 -16.094 -20.328 1 92 99 THR A CA 1
ATOM 813 C C . THR A 1 99 ? 0.202 -15.039 -19.719 1 92 99 THR A C 1
ATOM 815 O O . THR A 1 99 ? 0.056 -14.695 -18.531 1 92 99 THR A O 1
ATOM 818 N N . GLY A 1 100 ? 1.15 -14.609 -20.547 1 91.94 100 GLY A N 1
ATOM 819 C CA . GLY A 1 100 ? 1.964 -13.492 -20.094 1 91.94 100 GLY A CA 1
ATOM 820 C C . GLY A 1 100 ? 1.145 -12.273 -19.734 1 91.94 100 GLY A C 1
ATOM 821 O O . GLY A 1 100 ? 1.484 -11.547 -18.781 1 91.94 100 GLY A O 1
ATOM 822 N N . HIS A 1 101 ? 0.088 -12.141 -20.453 1 88.94 101 HIS A N 1
ATOM 823 C CA . HIS A 1 101 ? -0.798 -11.016 -20.156 1 88.94 101 HIS A CA 1
ATOM 824 C C . HIS A 1 101 ? -1.371 -11.133 -18.75 1 88.94 101 HIS A C 1
ATOM 826 O O . HIS A 1 101 ? -1.379 -10.148 -18 1 88.94 101 HIS A O 1
ATOM 832 N N . GLN A 1 102 ? -1.824 -12.383 -18.391 1 89.12 102 GLN A N 1
ATOM 833 C CA . GLN A 1 102 ? -2.391 -12.602 -17.062 1 89.12 102 GLN A CA 1
ATOM 834 C C . GLN A 1 102 ? -1.354 -12.344 -15.977 1 89.12 102 GLN A C 1
ATOM 836 O O . GLN A 1 102 ? -1.666 -11.742 -14.945 1 89.12 102 GLN A O 1
ATOM 841 N N . ILE A 1 103 ? -0.135 -12.672 -16.234 1 91.75 103 ILE A N 1
ATOM 842 C CA . ILE A 1 103 ? 0.939 -12.492 -15.273 1 91.75 103 ILE A CA 1
ATOM 843 C C . ILE A 1 103 ? 1.299 -11.016 -15.164 1 91.75 103 ILE A C 1
ATOM 845 O O . ILE A 1 103 ? 1.257 -10.43 -14.078 1 91.75 103 ILE A O 1
ATOM 849 N N . LEU A 1 104 ? 1.55 -10.398 -16.266 1 88.88 104 LEU A N 1
ATOM 850 C CA . LEU A 1 104 ? 2.062 -9.031 -16.297 1 88.88 104 LEU A CA 1
ATOM 851 C C . LEU A 1 104 ? 1.01 -8.047 -15.797 1 88.88 104 LEU A C 1
ATOM 853 O O . LEU A 1 104 ? 1.331 -7.094 -15.086 1 88.88 104 LEU A O 1
ATOM 857 N N . SER A 1 105 ? -0.231 -8.242 -16.031 1 84.69 105 SER A N 1
ATOM 858 C CA . SER A 1 105 ? -1.299 -7.344 -15.602 1 84.69 105 SER A CA 1
ATOM 859 C C . SER A 1 105 ? -1.526 -7.438 -14.094 1 84.69 105 SER A C 1
ATOM 861 O O . SER A 1 105 ? -2.092 -6.523 -13.492 1 84.69 105 SER A O 1
ATOM 863 N N . THR A 1 106 ? -1.139 -8.539 -13.477 1 85.56 106 THR A N 1
ATOM 864 C CA . THR A 1 106 ? -1.287 -8.734 -12.039 1 85.56 106 THR A C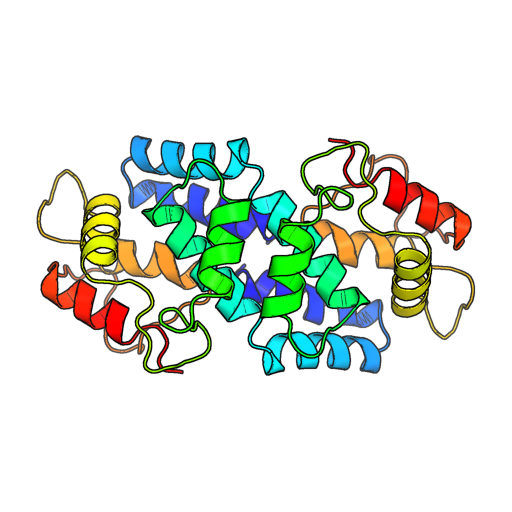A 1
ATOM 865 C C . THR A 1 106 ? -0.132 -8.086 -11.281 1 85.56 106 THR A C 1
ATOM 867 O O . THR A 1 106 ? -0.349 -7.363 -10.305 1 85.56 106 THR A O 1
ATOM 870 N N . PHE A 1 107 ? 1.077 -8.125 -11.844 1 87.38 107 PHE A N 1
ATOM 871 C CA . PHE A 1 107 ? 2.256 -7.785 -11.055 1 87.38 107 PHE A CA 1
ATOM 872 C C . PHE A 1 107 ? 2.764 -6.395 -11.406 1 87.38 107 PHE A C 1
ATOM 874 O O . PHE A 1 107 ? 3.236 -5.656 -10.539 1 87.38 107 PHE A O 1
ATOM 881 N N . GLN A 1 108 ? 2.584 -5.98 -12.602 1 84.94 108 GLN A N 1
ATOM 882 C CA . GLN A 1 108 ? 3.189 -4.734 -13.055 1 84.94 108 GLN A CA 1
ATOM 883 C C . GLN A 1 108 ? 2.572 -3.533 -12.344 1 84.94 108 GLN A C 1
ATOM 885 O O . GLN A 1 108 ? 3.287 -2.621 -11.922 1 84.94 108 GLN A O 1
ATOM 890 N N . PRO A 1 109 ? 1.247 -3.545 -12.109 1 81.31 109 PRO A N 1
ATOM 891 C CA . PRO A 1 109 ? 0.677 -2.42 -11.359 1 81.31 109 PRO A CA 1
ATOM 892 C C . PRO A 1 109 ? 1.2 -2.332 -9.93 1 81.31 109 PRO A C 1
ATOM 894 O O . PRO A 1 109 ? 1.199 -1.254 -9.336 1 81.31 109 PRO A O 1
ATOM 897 N N . LEU A 1 110 ? 1.649 -3.449 -9.438 1 82.19 110 LEU A N 1
ATOM 898 C CA . LEU A 1 110 ? 2.182 -3.502 -8.086 1 82.19 110 LEU A CA 1
ATOM 899 C C . LEU A 1 110 ? 3.674 -3.189 -8.07 1 82.19 110 LEU A C 1
ATOM 901 O O . LEU A 1 110 ? 4.312 -3.219 -7.016 1 82.19 110 LEU A O 1
ATOM 905 N N . GLY A 1 111 ? 4.18 -2.9 -9.227 1 80.12 111 GLY A N 1
ATOM 906 C CA . GLY A 1 111 ? 5.59 -2.545 -9.32 1 80.12 111 GLY A CA 1
ATOM 907 C C . GLY A 1 111 ? 6.508 -3.75 -9.328 1 80.12 111 GLY A C 1
ATOM 908 O O . GLY A 1 111 ? 7.719 -3.617 -9.117 1 80.12 111 GLY A O 1
ATOM 909 N N . ILE A 1 112 ? 5.883 -4.898 -9.375 1 83.94 112 ILE A N 1
ATOM 910 C CA . ILE A 1 112 ? 6.691 -6.105 -9.484 1 83.94 112 ILE A CA 1
ATOM 911 C C . ILE A 1 112 ? 7.012 -6.383 -10.953 1 83.94 112 ILE A C 1
ATOM 913 O O . ILE A 1 112 ? 6.105 -6.617 -11.758 1 83.94 112 ILE A O 1
ATOM 917 N N . ARG A 1 113 ? 8.336 -6.289 -11.234 1 80.88 113 ARG A N 1
ATOM 918 C CA . ARG A 1 113 ? 8.781 -6.48 -12.609 1 80.88 113 ARG A CA 1
ATOM 919 C C . ARG A 1 113 ? 9.617 -7.75 -12.75 1 80.88 113 ARG A C 1
ATOM 921 O O . ARG A 1 113 ? 10.367 -8.102 -11.844 1 80.88 113 ARG A O 1
ATOM 928 N N . PHE A 1 114 ? 9.266 -8.375 -13.844 1 81.38 114 PHE A N 1
ATOM 929 C CA . PHE A 1 114 ? 10.016 -9.586 -14.172 1 81.38 114 PHE A CA 1
ATOM 930 C C . PHE A 1 114 ? 11.094 -9.281 -15.219 1 81.38 114 PHE A C 1
ATOM 932 O O . PHE A 1 114 ? 10.984 -8.312 -15.961 1 81.38 114 PHE A O 1
ATOM 939 N N . GLU A 1 115 ? 12.195 -9.984 -15.133 1 74.12 115 GLU A N 1
ATOM 940 C CA . GLU A 1 115 ? 13.25 -9.773 -16.125 1 74.12 115 GLU A CA 1
ATOM 941 C C . GLU A 1 115 ? 12.68 -9.766 -17.547 1 74.12 115 GLU A C 1
ATOM 943 O O . GLU A 1 115 ? 11.883 -10.633 -17.906 1 74.12 115 GLU A O 1
ATOM 948 N N . SER A 1 116 ? 12.617 -8.555 -18.266 1 63.16 116 SER A N 1
ATOM 949 C CA . SER A 1 116 ? 12.023 -8.148 -19.531 1 63.16 116 SER A CA 1
ATOM 950 C C . SER A 1 116 ? 11.977 -9.312 -20.516 1 63.16 116 SER A C 1
ATOM 952 O O . SER A 1 116 ? 11 -9.484 -21.25 1 63.16 116 SER A O 1
ATOM 954 N N . SER A 1 117 ? 12.953 -9.93 -20.531 1 62.12 117 SER A N 1
ATOM 955 C CA . SER A 1 117 ? 13.062 -10.836 -21.672 1 62.12 117 SER A CA 1
ATOM 956 C C . SER A 1 117 ? 12.445 -12.195 -21.359 1 62.12 117 SER A C 1
ATOM 958 O O . SER A 1 117 ? 12.258 -13.016 -22.266 1 62.12 117 SER A O 1
ATOM 960 N N . THR A 1 118 ? 11.633 -12.164 -20.312 1 79.19 118 THR A N 1
ATOM 961 C CA . THR A 1 118 ? 11.305 -13.539 -19.969 1 79.19 118 THR A CA 1
ATOM 962 C C . THR A 1 118 ? 9.82 -13.82 -20.203 1 79.19 118 THR A C 1
ATOM 964 O O . THR A 1 118 ? 9.469 -14.875 -20.75 1 79.19 118 THR A O 1
ATOM 967 N N . ILE A 1 119 ? 8.992 -12.789 -19.984 1 90.81 119 ILE A N 1
ATOM 968 C CA . ILE A 1 119 ? 7.566 -13.094 -20.094 1 90.81 119 ILE A CA 1
ATOM 969 C C . ILE A 1 119 ? 6.969 -12.344 -21.281 1 90.81 119 ILE A C 1
ATOM 971 O O . ILE A 1 119 ? 7.023 -11.109 -21.328 1 90.81 119 ILE A O 1
ATOM 975 N N . GLN A 1 120 ? 6.5 -13.055 -22.266 1 92.62 120 GLN A N 1
ATOM 976 C CA . GLN A 1 120 ? 5.809 -12.484 -23.422 1 92.62 120 GLN A CA 1
ATOM 977 C C . GLN A 1 120 ? 4.297 -12.5 -23.219 1 92.62 120 GLN A C 1
ATOM 979 O O . GLN A 1 120 ? 3.721 -13.539 -22.875 1 92.62 120 GLN A O 1
ATOM 984 N N . GLU A 1 121 ? 3.672 -11.391 -23.516 1 89.56 121 GLU A N 1
ATOM 985 C CA . GLU A 1 121 ? 2.256 -11.211 -23.219 1 89.56 121 GLU A CA 1
ATOM 986 C C . GLU A 1 121 ? 1.409 -12.289 -23.875 1 89.56 121 GLU A C 1
ATOM 988 O O . GLU A 1 121 ? 0.429 -12.766 -23.297 1 89.56 121 GLU A O 1
ATOM 993 N N . THR A 1 122 ? 1.762 -12.742 -25.047 1 91.38 122 THR A N 1
ATOM 994 C CA . THR A 1 122 ? 0.905 -13.625 -25.844 1 91.38 122 THR A CA 1
ATOM 995 C C . THR A 1 122 ? 1.273 -15.086 -25.609 1 91.38 122 THR A C 1
ATOM 997 O O . THR A 1 122 ? 0.591 -15.992 -26.094 1 91.38 122 THR A O 1
ATOM 1000 N N . SER A 1 123 ? 2.305 -15.32 -24.828 1 92.88 123 SER A N 1
ATOM 1001 C CA . SER A 1 123 ? 2.762 -16.688 -24.594 1 92.88 123 SER A CA 1
ATOM 1002 C C . SER A 1 123 ? 2.012 -17.328 -23.422 1 92.88 123 SER A C 1
ATOM 1004 O O . SER A 1 123 ? 1.529 -16.625 -22.531 1 92.88 123 SER A O 1
ATOM 1006 N N . ASN A 1 124 ? 1.96 -18.656 -23.484 1 94.12 124 ASN A N 1
ATOM 1007 C CA . ASN A 1 124 ? 1.391 -19.453 -22.406 1 94.12 124 ASN A CA 1
ATOM 1008 C C . ASN A 1 124 ? 2.479 -20.094 -21.547 1 94.12 124 ASN A C 1
ATOM 1010 O O . ASN A 1 124 ? 3.494 -20.547 -22.062 1 94.12 124 ASN A O 1
ATOM 1014 N N . TYR A 1 125 ? 2.16 -20.062 -20.297 1 95.5 125 TYR A N 1
ATOM 1015 C CA . TYR A 1 125 ? 3.143 -20.609 -19.359 1 95.5 125 TYR A CA 1
ATOM 1016 C C . TYR A 1 125 ? 2.514 -21.656 -18.453 1 95.5 125 TYR A C 1
ATOM 1018 O O . TYR A 1 125 ? 1.37 -21.5 -18.016 1 95.5 125 TYR A O 1
ATOM 1026 N N . THR A 1 126 ? 3.275 -22.656 -18.141 1 96.44 126 THR A N 1
ATOM 1027 C CA . THR A 1 126 ? 2.861 -23.719 -17.234 1 96.44 126 THR A CA 1
ATOM 1028 C C . THR A 1 126 ? 3.045 -23.281 -15.773 1 96.44 126 THR A C 1
ATOM 1030 O O . THR A 1 126 ? 3.656 -22.25 -15.508 1 96.44 126 THR A O 1
ATOM 1033 N N . LEU A 1 127 ? 2.479 -24.156 -14.922 1 97.19 127 LEU A N 1
ATOM 1034 C CA . LEU A 1 127 ? 2.648 -23.922 -13.492 1 97.19 127 LEU A CA 1
ATOM 1035 C C . LEU A 1 127 ? 4.125 -23.875 -13.117 1 97.19 127 LEU A C 1
ATOM 1037 O O . LEU A 1 127 ? 4.551 -23.016 -12.352 1 97.19 127 LEU A O 1
ATOM 1041 N N . GLN A 1 128 ? 4.891 -24.781 -13.656 1 97 128 GLN A N 1
ATOM 1042 C CA . GLN A 1 128 ? 6.312 -24.828 -13.344 1 97 128 GLN A CA 1
ATOM 1043 C C . GLN A 1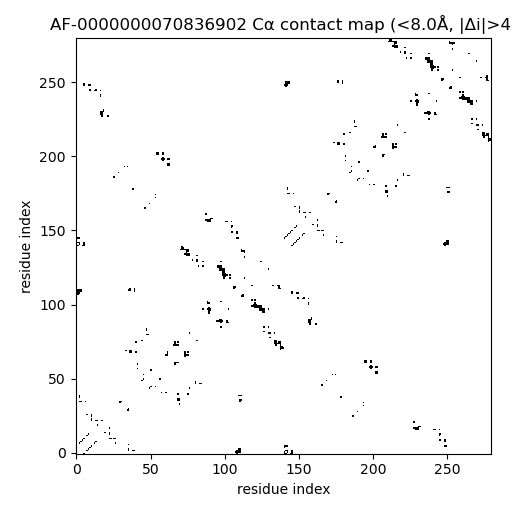 128 ? 7.023 -23.562 -13.797 1 97 128 GLN A C 1
ATOM 1045 O O . GLN A 1 128 ? 7.852 -23 -13.07 1 97 128 GLN A O 1
ATOM 1050 N N . GLN A 1 129 ? 6.719 -23.062 -14.969 1 95.25 129 GLN A N 1
ATOM 1051 C CA . GLN A 1 129 ? 7.301 -21.828 -15.469 1 95.25 129 GLN A CA 1
ATOM 1052 C C . GLN A 1 129 ? 6.883 -20.641 -14.609 1 95.25 129 GLN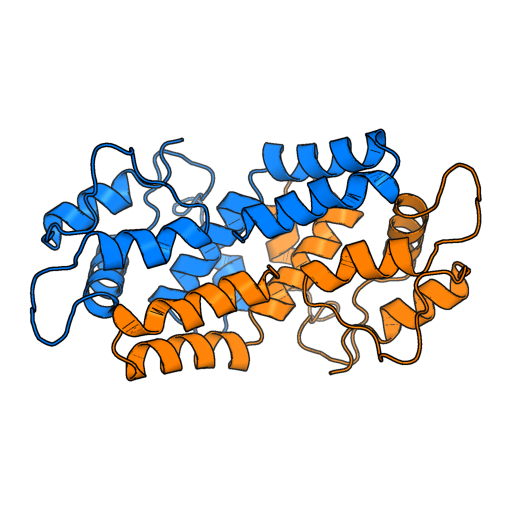 A C 1
ATOM 1054 O O . GLN A 1 129 ? 7.699 -19.766 -14.305 1 95.25 129 GLN A O 1
ATOM 1059 N N . PHE A 1 130 ? 5.656 -20.641 -14.305 1 95.44 130 PHE A N 1
ATOM 1060 C CA . PHE A 1 130 ? 5.133 -19.594 -13.445 1 95.44 130 PHE A CA 1
ATOM 1061 C C . PHE A 1 130 ? 5.883 -19.547 -12.125 1 95.44 130 PHE A C 1
ATOM 1063 O O . PHE A 1 130 ? 6.289 -18.469 -11.672 1 95.44 130 PHE A O 1
ATOM 1070 N N . LYS A 1 131 ? 6.09 -20.672 -11.531 1 95.19 131 LYS A N 1
ATOM 1071 C CA . LYS A 1 131 ? 6.809 -20.75 -10.258 1 95.19 131 LYS A CA 1
ATOM 1072 C C . LYS A 1 131 ? 8.234 -20.219 -10.398 1 95.19 131 LYS A C 1
ATOM 1074 O O . LYS A 1 131 ? 8.766 -19.609 -9.477 1 95.19 131 LYS A O 1
ATOM 1079 N N . GLU A 1 132 ? 8.836 -20.453 -11.484 1 93 132 GLU A N 1
ATOM 1080 C CA . GLU A 1 132 ? 10.18 -19.922 -11.742 1 93 132 GLU A CA 1
ATOM 1081 C C . GLU A 1 132 ? 10.172 -18.406 -11.82 1 93 132 GLU A C 1
ATOM 1083 O O . GLU A 1 132 ? 11.078 -17.75 -11.305 1 93 132 GLU A O 1
ATOM 1088 N N . PHE A 1 133 ? 9.148 -17.875 -12.461 1 92.75 133 PHE A N 1
ATOM 1089 C CA . PHE A 1 133 ? 9.008 -16.422 -12.5 1 92.75 133 PHE A CA 1
ATOM 1090 C C . PHE A 1 133 ? 8.867 -15.852 -11.094 1 92.75 133 PHE A C 1
ATOM 1092 O O . PHE A 1 133 ? 9.531 -14.867 -10.758 1 92.75 133 PHE A O 1
ATOM 1099 N N . ILE A 1 134 ? 7.996 -16.516 -10.266 1 92.5 134 ILE A N 1
ATOM 1100 C CA . ILE A 1 134 ? 7.723 -16.047 -8.906 1 92.5 134 ILE A CA 1
ATOM 1101 C C . ILE A 1 134 ? 9.008 -16.094 -8.086 1 92.5 134 ILE A C 1
ATOM 1103 O O . ILE A 1 134 ? 9.305 -15.148 -7.348 1 92.5 134 ILE A O 1
ATOM 1107 N N . ALA A 1 135 ? 9.797 -17.125 -8.195 1 89.31 135 ALA A N 1
ATOM 1108 C CA . ALA A 1 135 ? 11.039 -17.312 -7.441 1 89.31 135 ALA A CA 1
ATOM 1109 C C . ALA A 1 135 ? 12.039 -16.203 -7.75 1 89.31 135 ALA A C 1
ATOM 1111 O O . ALA A 1 135 ? 12.852 -15.836 -6.898 1 89.31 135 ALA A O 1
ATOM 1112 N N . ASN A 1 136 ? 11.898 -15.555 -8.906 1 86.12 136 ASN A N 1
ATOM 1113 C CA . ASN A 1 136 ? 12.859 -14.547 -9.344 1 86.12 136 ASN A CA 1
ATOM 1114 C C . ASN A 1 136 ? 12.266 -13.141 -9.297 1 86.12 136 ASN A C 1
ATOM 1116 O O . ASN A 1 136 ? 12.891 -12.18 -9.75 1 86.12 136 ASN A O 1
ATOM 1120 N N . SER A 1 137 ? 11.094 -13.039 -8.758 1 84.38 137 SER A N 1
ATOM 1121 C CA . SER A 1 137 ? 10.312 -11.805 -8.875 1 84.38 137 SER A CA 1
ATOM 1122 C C . SER A 1 137 ? 10.859 -10.719 -7.957 1 84.38 137 SER A C 1
ATOM 1124 O O . SER A 1 137 ? 10.594 -9.531 -8.164 1 84.38 137 SER A O 1
ATOM 1126 N N . LEU A 1 138 ? 11.648 -11.07 -6.91 1 76.69 138 LEU A N 1
ATOM 1127 C CA . LEU A 1 138 ? 12.117 -10.07 -5.965 1 76.69 138 LEU A CA 1
ATOM 1128 C C . LEU A 1 138 ? 13.578 -9.711 -6.238 1 76.69 138 LEU A C 1
ATOM 1130 O O . LEU A 1 138 ? 14.164 -8.891 -5.52 1 76.69 138 LEU A O 1
ATOM 1134 N N . LYS A 1 139 ? 14.086 -10.391 -7.316 1 72.12 139 LYS A N 1
ATOM 1135 C CA . LYS A 1 139 ? 15.492 -10.141 -7.625 1 72.12 139 LYS A CA 1
ATOM 1136 C C . LYS A 1 139 ? 15.664 -8.828 -8.391 1 72.12 139 LYS A C 1
ATOM 1138 O O . LYS A 1 139 ? 14.945 -8.578 -9.359 1 72.12 139 LYS A O 1
ATOM 1143 N N . TYR A 1 140 ? 15.938 -7.613 -7.664 1 58.03 140 TYR A N 1
ATOM 1144 C CA . TYR A 1 140 ? 16.172 -6.312 -8.289 1 58.03 140 TYR A CA 1
ATOM 1145 C C . TYR A 1 140 ? 17.578 -6.223 -8.859 1 58.03 140 TYR A C 1
ATOM 1147 O O . TYR A 1 140 ? 18.5 -6.867 -8.359 1 58.03 140 TYR A O 1
ATOM 1155 N N . MET B 1 1 ? -3.166 8.078 -10.086 1 29.23 1 MET B N 1
ATOM 1156 C CA . MET B 1 1 ? -3.697 6.746 -9.797 1 29.23 1 MET B CA 1
ATOM 1157 C C . MET B 1 1 ? -3.473 6.383 -8.328 1 29.23 1 MET B C 1
ATOM 1159 O O . MET B 1 1 ? -2.371 6.555 -7.805 1 29.23 1 MET B O 1
ATOM 1163 N N . GLN B 1 2 ? -4.402 6.359 -7.551 1 37.5 2 GLN B N 1
ATOM 1164 C CA . GLN B 1 2 ? -4.523 6.195 -6.105 1 37.5 2 GLN B CA 1
ATOM 1165 C C . GLN B 1 2 ? -4.25 4.754 -5.691 1 37.5 2 GLN B C 1
ATOM 1167 O O . GLN B 1 2 ? -4.383 3.834 -6.5 1 37.5 2 GLN B O 1
ATOM 1172 N N . ILE B 1 3 ? -3.549 4.652 -4.574 1 41.84 3 ILE B N 1
ATOM 1173 C CA . ILE B 1 3 ? -3.408 3.283 -4.094 1 41.84 3 ILE B CA 1
ATOM 1174 C C . ILE B 1 3 ? -4.676 2.494 -4.406 1 41.84 3 ILE B C 1
ATOM 1176 O O . ILE B 1 3 ? -4.609 1.351 -4.859 1 41.84 3 ILE B O 1
ATOM 1180 N N . SER B 1 4 ? -5.676 3.107 -4.145 1 44.72 4 SER B N 1
ATOM 1181 C CA . SER B 1 4 ? -6.969 2.527 -4.492 1 44.72 4 SER B CA 1
ATOM 1182 C C . SER B 1 4 ? -7.074 2.27 -5.988 1 44.72 4 SER B C 1
ATOM 1184 O O . SER B 1 4 ? -7.664 1.274 -6.414 1 44.72 4 SER B O 1
ATOM 1186 N N . ASP B 1 5 ? -6.504 3.184 -6.562 1 44.56 5 ASP B N 1
ATOM 1187 C CA . ASP B 1 5 ? -6.594 3.021 -8.008 1 44.56 5 ASP B CA 1
ATOM 1188 C C . ASP B 1 5 ? -5.797 1.805 -8.477 1 44.56 5 ASP B C 1
ATOM 1190 O O . ASP B 1 5 ? -6.227 1.079 -9.375 1 44.56 5 ASP B O 1
ATOM 1194 N N . VAL B 1 6 ? -4.598 1.763 -7.867 1 43.34 6 VAL B N 1
ATOM 1195 C CA . VAL B 1 6 ? -3.832 0.565 -8.195 1 43.34 6 VAL B CA 1
ATOM 1196 C C . VAL B 1 6 ? -4.645 -0.68 -7.852 1 43.34 6 VAL B C 1
ATOM 1198 O O . VAL B 1 6 ? -4.746 -1.606 -8.656 1 43.34 6 VAL B O 1
ATOM 1201 N N . PHE B 1 7 ? -5.078 -0.555 -6.594 1 47.78 7 PHE B N 1
ATOM 1202 C CA . PHE B 1 7 ? -5.953 -1.664 -6.234 1 47.78 7 PHE B CA 1
ATOM 1203 C C . PHE B 1 7 ? -7.129 -1.761 -7.199 1 47.78 7 PHE B C 1
ATOM 1205 O O . PHE B 1 7 ? -7.488 -2.854 -7.641 1 47.78 7 PHE B O 1
ATOM 1212 N N . ASN B 1 8 ? -7.68 -0.583 -7.488 1 49.34 8 ASN B N 1
ATOM 1213 C CA . ASN B 1 8 ? -8.805 -0.533 -8.414 1 49.34 8 ASN B CA 1
ATOM 1214 C C . ASN B 1 8 ? -8.375 -0.882 -9.836 1 49.34 8 ASN B C 1
ATOM 1216 O O . ASN B 1 8 ? -9.102 -1.577 -10.555 1 49.34 8 ASN B O 1
ATOM 1220 N N . ILE B 1 9 ? -7.41 -0.219 -10.305 1 46.59 9 ILE B N 1
ATOM 1221 C CA . ILE B 1 9 ? -6.906 -0.579 -11.633 1 46.59 9 ILE B CA 1
ATOM 1222 C C . ILE B 1 9 ? -6.633 -2.08 -11.688 1 46.59 9 ILE B C 1
ATOM 1224 O O . ILE B 1 9 ? -6.98 -2.744 -12.664 1 46.59 9 ILE B O 1
ATOM 1228 N N . TYR B 1 10 ? -5.992 -2.455 -10.648 1 43.47 10 TYR B N 1
ATOM 1229 C CA . TYR B 1 10 ? -5.785 -3.896 -10.57 1 43.47 10 TYR B CA 1
ATOM 1230 C C . TYR B 1 10 ? -7.102 -4.645 -10.719 1 43.47 10 TYR B C 1
ATOM 1232 O O . TYR B 1 10 ? -7.195 -5.605 -11.492 1 43.47 10 TYR B O 1
ATOM 1240 N N . ILE B 1 11 ? -7.996 -4.266 -9.945 1 47.03 11 ILE B N 1
ATOM 1241 C CA . ILE B 1 11 ? -9.297 -4.926 -9.992 1 47.03 11 ILE B CA 1
ATOM 1242 C C . ILE B 1 11 ? -9.961 -4.668 -11.344 1 47.03 11 ILE B C 1
ATOM 1244 O O . ILE B 1 11 ? -10.586 -5.562 -11.914 1 47.03 11 ILE B O 1
ATOM 1248 N N . LYS B 1 12 ? -9.883 -3.439 -11.773 1 48.38 12 LYS B N 1
ATOM 1249 C CA . LYS B 1 12 ? -10.57 -3.125 -13.023 1 48.38 12 LYS B CA 1
ATOM 1250 C C . LYS B 1 12 ? -9.867 -3.771 -14.211 1 48.38 12 LYS B C 1
ATOM 1252 O O . LYS B 1 12 ? -10.523 -4.281 -15.125 1 48.38 12 LYS B O 1
ATOM 1257 N N . LYS B 1 13 ? -8.695 -3.514 -14.305 1 43.91 13 LYS B N 1
ATOM 1258 C CA . LYS B 1 13 ? -8 -4.02 -15.492 1 43.91 13 LYS B CA 1
ATOM 1259 C C . LYS B 1 13 ? -8.039 -5.543 -15.539 1 43.91 13 LYS B C 1
ATOM 1261 O O . LYS B 1 13 ? -7.887 -6.137 -16.609 1 43.91 13 LYS B O 1
ATOM 1266 N N . GLU B 1 14 ? -8.289 -6.148 -14.445 1 44.22 14 GLU B N 1
ATOM 1267 C CA . GLU B 1 14 ? -8.336 -7.605 -14.461 1 44.22 14 GLU B CA 1
ATOM 1268 C C . GLU B 1 14 ? -9.609 -8.117 -15.125 1 44.22 14 GLU B C 1
ATOM 1270 O O . GLU B 1 14 ? -9.969 -9.281 -14.977 1 44.22 14 GLU B O 1
ATOM 1275 N N . LYS B 1 15 ? -10.344 -7.215 -15.68 1 48.31 15 LYS B N 1
ATOM 1276 C CA . LYS B 1 15 ? -11.508 -7.758 -16.375 1 48.31 15 LYS B CA 1
ATOM 1277 C C . LYS B 1 15 ? -11.141 -9 -17.172 1 48.31 15 LYS B C 1
ATOM 1279 O O . LYS B 1 15 ? -11.906 -9.969 -17.234 1 48.31 15 LYS B O 1
ATOM 1284 N N . ASP B 1 16 ? -10.102 -8.961 -17.891 1 51.12 16 ASP B N 1
ATOM 1285 C CA . ASP B 1 16 ? -9.914 -10.062 -18.812 1 51.12 16 ASP B CA 1
ATOM 1286 C C . ASP B 1 16 ? -9.203 -11.234 -18.156 1 51.12 16 ASP B C 1
ATOM 1288 O O . ASP B 1 16 ? -9.086 -12.312 -18.734 1 51.12 16 ASP B O 1
ATOM 1292 N N . LEU B 1 17 ? -8.469 -11.086 -17.031 1 51.62 17 LEU B N 1
ATOM 1293 C CA . LEU B 1 17 ? -7.516 -12.094 -16.562 1 51.62 17 LEU B CA 1
ATOM 1294 C C . LEU B 1 17 ? -8.211 -13.148 -15.719 1 51.62 17 LEU B C 1
ATOM 1296 O O . LEU B 1 17 ? -7.906 -14.336 -15.82 1 51.62 17 LEU B O 1
ATOM 1300 N N . MET B 1 18 ? -9.031 -12.711 -14.711 1 59.28 18 MET B N 1
ATOM 1301 C CA . MET B 1 18 ? -9.812 -13.555 -13.812 1 59.28 18 MET B CA 1
ATOM 1302 C C . MET B 1 18 ? -11.273 -13.617 -14.258 1 59.28 18 MET B C 1
ATOM 1304 O O . MET B 1 18 ? -11.711 -12.805 -15.078 1 59.28 18 MET B O 1
ATOM 1308 N N . SER B 1 19 ? -11.656 -14.781 -14.008 1 62.84 19 SER B N 1
ATOM 1309 C CA . SER B 1 19 ? -13.102 -14.727 -14.227 1 62.84 19 SER B CA 1
ATOM 1310 C C . SER B 1 19 ? -13.719 -13.516 -13.547 1 62.84 19 SER B C 1
ATOM 1312 O O . SER B 1 19 ? -13.141 -12.953 -12.617 1 62.84 19 SER B O 1
ATOM 1314 N N . TYR B 1 20 ? -14.555 -12.977 -14.203 1 59.12 20 TYR B N 1
ATOM 1315 C CA . TYR B 1 20 ? -15.297 -11.859 -13.641 1 59.12 20 TYR B CA 1
ATOM 1316 C C . TYR B 1 20 ? -15.633 -12.117 -12.172 1 59.12 20 TYR B C 1
ATOM 1318 O O . TYR B 1 20 ? -15.5 -11.219 -11.336 1 59.12 20 TYR B O 1
ATOM 1326 N N . SER B 1 21 ? -15.773 -13.336 -11.914 1 66.38 21 SER B N 1
ATOM 1327 C CA . SER B 1 21 ? -16.203 -13.688 -10.562 1 66.38 21 SER B CA 1
ATOM 1328 C C . SER B 1 21 ? -15.055 -13.602 -9.57 1 66.38 21 SER B C 1
ATOM 1330 O O . SER B 1 21 ? -15.219 -13.094 -8.461 1 66.38 21 SER B O 1
ATOM 1332 N N . GLU B 1 22 ? -13.914 -14.109 -9.969 1 71.19 22 GLU B N 1
ATOM 1333 C CA . GLU B 1 22 ? -12.758 -14.094 -9.07 1 71.19 22 GLU B CA 1
ATOM 1334 C C . GLU B 1 22 ? -12.281 -12.664 -8.805 1 71.19 22 GLU B C 1
ATOM 1336 O O . GLU B 1 22 ? -11.938 -12.32 -7.672 1 71.19 22 GLU B O 1
ATOM 1341 N N . LYS B 1 23 ? -12.422 -11.898 -9.781 1 68.38 23 LYS B N 1
ATOM 1342 C CA . LYS B 1 23 ? -12.062 -10.492 -9.648 1 68.38 23 LYS B CA 1
ATOM 1343 C C . LYS B 1 23 ? -12.984 -9.781 -8.656 1 68.38 23 LYS B C 1
ATOM 1345 O O . LYS B 1 23 ? -12.516 -9.008 -7.812 1 68.38 23 LYS B O 1
ATOM 1350 N N . GLU B 1 24 ? -14.141 -10.125 -8.805 1 76.62 24 GLU B N 1
ATOM 1351 C CA . GLU B 1 24 ? -15.117 -9.516 -7.906 1 76.62 24 GLU B CA 1
ATOM 1352 C C . GLU B 1 24 ? -14.898 -9.969 -6.465 1 76.62 24 GLU B C 1
ATOM 1354 O O . GLU B 1 24 ? -15.086 -9.188 -5.531 1 76.62 24 GLU B O 1
ATOM 1359 N N . GLU B 1 25 ? -14.414 -11.117 -6.414 1 81.56 25 GLU B N 1
ATOM 1360 C CA . GLU B 1 25 ? -14.195 -11.648 -5.07 1 81.56 25 GLU B CA 1
ATOM 1361 C C . GLU B 1 25 ? -12.984 -10.984 -4.41 1 81.56 25 GLU B C 1
ATOM 1363 O O . GLU B 1 25 ? -13.023 -10.656 -3.225 1 81.56 25 GLU B O 1
ATOM 1368 N N . VAL B 1 26 ? -11.953 -10.789 -5.16 1 80.62 26 VAL B N 1
ATOM 1369 C CA . VAL B 1 26 ? -10.742 -10.148 -4.648 1 80.62 26 VAL B CA 1
ATOM 1370 C C . VAL B 1 26 ? -11.047 -8.703 -4.277 1 80.62 26 VAL B C 1
ATOM 1372 O O . VAL B 1 26 ? -10.711 -8.25 -3.178 1 80.62 26 VAL B O 1
ATOM 1375 N N . LYS B 1 27 ? -11.758 -8.102 -5.113 1 82.12 27 LYS B N 1
ATOM 1376 C CA . LYS B 1 27 ? -12.148 -6.719 -4.844 1 82.12 27 LYS B CA 1
ATOM 1377 C C . LYS B 1 27 ? -13.016 -6.633 -3.588 1 82.12 27 LYS B C 1
ATOM 1379 O O . LYS B 1 27 ? -12.797 -5.762 -2.74 1 82.12 27 LYS B O 1
ATOM 1384 N N . ARG B 1 28 ? -13.922 -7.508 -3.514 1 86.19 28 ARG B N 1
ATOM 1385 C CA . ARG B 1 28 ? -14.812 -7.543 -2.355 1 86.19 28 ARG B CA 1
ATOM 1386 C C . ARG B 1 28 ? -14.023 -7.758 -1.068 1 86.19 28 ARG B C 1
ATOM 1388 O O . ARG B 1 28 ? -14.273 -7.09 -0.063 1 86.19 28 ARG B O 1
ATOM 1395 N N . TYR B 1 29 ? -13.117 -8.609 -1.188 1 89.81 29 TYR B N 1
ATOM 1396 C CA . TYR B 1 29 ? -12.281 -8.875 -0.02 1 89.81 29 TYR B CA 1
ATOM 1397 C C . TYR B 1 29 ? -11.523 -7.621 0.408 1 89.81 29 TYR B C 1
ATOM 1399 O O . TYR B 1 29 ? -11.516 -7.27 1.59 1 89.81 29 TYR B O 1
ATOM 1407 N N . PHE B 1 30 ? -10.945 -6.934 -0.503 1 87.69 30 PHE B N 1
ATOM 1408 C CA . PHE B 1 30 ? -10.133 -5.762 -0.207 1 87.69 30 PHE B CA 1
ATOM 1409 C C . PHE B 1 30 ? -10.992 -4.625 0.329 1 87.69 30 PHE B C 1
ATOM 1411 O O . PHE B 1 30 ? -10.609 -3.941 1.28 1 87.69 30 PHE B O 1
ATOM 1418 N N . VAL B 1 31 ? -12.148 -4.543 -0.216 1 84.56 31 VAL B N 1
ATOM 1419 C CA . VAL B 1 31 ? -13.047 -3.457 0.17 1 84.56 31 VAL B CA 1
ATOM 1420 C C . VAL B 1 31 ? -13.688 -3.77 1.521 1 84.56 31 VAL B C 1
ATOM 1422 O O . VAL B 1 31 ? -13.68 -2.93 2.426 1 84.56 31 VAL B O 1
ATOM 1425 N N . GLU B 1 32 ? -14.086 -4.957 1.661 1 88.12 32 GLU B N 1
ATOM 1426 C CA . GLU B 1 32 ? -14.766 -5.352 2.889 1 88.12 32 GLU B CA 1
ATOM 1427 C C . GLU B 1 32 ? -13.828 -5.309 4.086 1 88.12 32 GLU B C 1
ATOM 1429 O O . GLU B 1 32 ? -14.25 -5.008 5.207 1 88.12 32 GLU B O 1
ATOM 1434 N N . ASN B 1 33 ? -12.578 -5.504 3.756 1 88.44 33 ASN B N 1
ATOM 1435 C CA . ASN B 1 33 ? -11.617 -5.504 4.848 1 88.44 33 ASN B CA 1
ATOM 1436 C C . ASN B 1 33 ? -10.828 -4.199 4.906 1 88.44 33 ASN B C 1
ATOM 1438 O O . ASN B 1 33 ? -9.844 -4.094 5.641 1 88.44 33 ASN B O 1
ATOM 1442 N N . GLN B 1 34 ? -11.203 -3.248 4.16 1 87.31 34 GLN B N 1
ATOM 1443 C CA . GLN B 1 34 ? -10.695 -1.882 4.152 1 87.31 34 GLN B CA 1
ATOM 1444 C C . GLN B 1 34 ? -9.18 -1.862 3.967 1 87.31 34 GLN B C 1
ATOM 1446 O O . GLN B 1 34 ? -8.477 -1.068 4.602 1 87.31 34 GLN B O 1
ATOM 1451 N N . ILE B 1 35 ? -8.695 -2.74 3.096 1 89.06 35 ILE B N 1
ATOM 1452 C CA . ILE B 1 35 ? -7.258 -2.883 2.873 1 89.06 35 ILE B CA 1
ATOM 1453 C C . ILE B 1 35 ? -6.695 -1.585 2.295 1 89.06 35 ILE B C 1
ATOM 1455 O O . ILE B 1 35 ? -5.668 -1.086 2.76 1 89.06 35 ILE B O 1
ATOM 1459 N N . PRO B 1 36 ? -7.398 -0.964 1.339 1 86.31 36 PRO B N 1
ATOM 1460 C CA . PRO B 1 36 ? -6.859 0.291 0.811 1 86.31 36 PRO B CA 1
ATOM 1461 C C . PRO B 1 36 ? -6.73 1.373 1.881 1 86.31 36 PRO B C 1
ATOM 1463 O O . PRO B 1 36 ? -5.73 2.1 1.91 1 86.31 36 PRO B O 1
ATOM 1466 N N . GLN B 1 37 ? -7.672 1.453 2.73 1 84.5 37 GLN B N 1
ATOM 1467 C CA . GLN B 1 37 ? -7.656 2.445 3.801 1 84.5 37 GLN B CA 1
ATOM 1468 C C . GLN B 1 37 ? -6.527 2.168 4.789 1 84.5 37 GLN B C 1
ATOM 1470 O O . GLN B 1 37 ? -5.887 3.098 5.285 1 84.5 37 GLN B O 1
ATOM 1475 N N . ILE B 1 38 ? -6.344 0.94 5.039 1 89.25 38 ILE B N 1
ATOM 1476 C CA . ILE B 1 38 ? -5.262 0.545 5.934 1 89.25 38 ILE B CA 1
ATOM 1477 C C . ILE B 1 38 ? -3.92 0.97 5.344 1 89.25 38 ILE B C 1
ATOM 1479 O O . ILE B 1 38 ? -3.104 1.597 6.023 1 89.25 38 ILE B O 1
ATOM 1483 N N . PHE B 1 39 ? -3.709 0.699 4.09 1 89.19 39 PHE B N 1
ATOM 1484 C CA . PHE B 1 39 ? -2.453 1.034 3.43 1 89.19 39 PHE B CA 1
ATOM 1485 C C . PHE B 1 39 ? -2.268 2.545 3.355 1 89.19 39 PHE B C 1
ATOM 1487 O O . PHE B 1 39 ? -1.155 3.049 3.531 1 89.19 39 PHE B O 1
ATOM 1494 N N . SER B 1 40 ? -3.332 3.225 3.117 1 86.62 40 SER B N 1
ATOM 1495 C CA . SER B 1 40 ? -3.27 4.68 3.066 1 86.62 40 SER B CA 1
ATOM 1496 C C . SER B 1 40 ? -2.826 5.262 4.406 1 86.62 40 SER B C 1
ATOM 1498 O O . SER B 1 40 ? -1.942 6.121 4.453 1 86.62 40 SER B O 1
ATOM 1500 N N . ARG B 1 41 ? -3.434 4.785 5.43 1 87.81 41 ARG B N 1
ATOM 1501 C CA . ARG B 1 41 ? -3.086 5.277 6.758 1 87.81 41 ARG B CA 1
ATOM 1502 C C . ARG B 1 41 ? -1.642 4.934 7.109 1 87.81 41 ARG B C 1
ATOM 1504 O O . ARG B 1 41 ? -0.903 5.781 7.617 1 87.81 41 ARG B O 1
ATOM 1511 N N . LEU B 1 42 ? -1.244 3.721 6.824 1 92.12 42 LEU B N 1
ATOM 1512 C CA . LEU B 1 42 ? 0.133 3.314 7.082 1 92.12 42 LEU B CA 1
ATOM 1513 C C . LEU B 1 42 ? 1.113 4.203 6.324 1 92.12 42 LEU B C 1
ATOM 1515 O O . LEU B 1 42 ? 2.16 4.574 6.859 1 92.12 42 LEU B O 1
ATOM 1519 N N . THR B 1 43 ? 0.792 4.562 5.145 1 90.81 43 THR B N 1
ATOM 1520 C CA . THR B 1 43 ? 1.647 5.414 4.328 1 90.81 43 THR B CA 1
ATOM 1521 C C . THR B 1 43 ? 1.814 6.789 4.973 1 90.81 43 THR B C 1
ATOM 1523 O O . THR B 1 43 ? 2.932 7.297 5.082 1 90.81 43 THR B O 1
ATOM 1526 N N . VAL B 1 44 ? 0.742 7.344 5.441 1 90.12 44 VAL B N 1
ATOM 1527 C CA . VAL B 1 44 ? 0.793 8.664 6.066 1 90.12 44 VAL B CA 1
ATOM 1528 C C . VAL B 1 44 ? 1.627 8.594 7.344 1 90.12 44 VAL B C 1
ATOM 1530 O O . VAL B 1 44 ? 2.469 9.461 7.586 1 90.12 44 VAL B O 1
ATOM 1533 N N . LEU B 1 45 ? 1.419 7.555 8.086 1 93.12 45 LEU B N 1
ATOM 1534 C CA . LEU B 1 45 ? 2.146 7.402 9.336 1 93.12 45 LEU B CA 1
ATOM 1535 C C . LEU B 1 45 ? 3.641 7.223 9.086 1 93.12 45 LEU B C 1
ATOM 1537 O O . LEU B 1 45 ? 4.469 7.762 9.82 1 93.12 45 LEU B O 1
ATOM 1541 N N . LEU B 1 46 ? 3.977 6.531 8.039 1 93.12 46 LEU B N 1
ATOM 1542 C CA . LEU B 1 46 ? 5.379 6.348 7.688 1 93.12 46 LEU B CA 1
ATOM 1543 C C . LEU B 1 46 ? 5.996 7.656 7.215 1 93.12 46 LEU B C 1
ATOM 1545 O O . LEU B 1 46 ? 7.156 7.949 7.523 1 93.12 46 LEU B O 1
ATOM 1549 N N . LEU B 1 47 ? 5.203 8.383 6.496 1 89.81 47 LEU B N 1
ATOM 1550 C CA . LEU B 1 47 ? 5.648 9.688 6.008 1 89.81 47 LEU B CA 1
ATOM 1551 C C . LEU B 1 47 ? 5.98 10.617 7.168 1 89.81 47 LEU B C 1
ATOM 1553 O O . LEU B 1 47 ? 6.988 11.328 7.133 1 89.81 47 LEU B O 1
ATOM 1557 N N . VAL B 1 48 ? 5.234 10.57 8.164 1 92.94 48 VAL B N 1
ATOM 1558 C CA . VAL B 1 48 ? 5.316 11.516 9.273 1 92.94 48 VAL B CA 1
ATOM 1559 C C . VAL B 1 48 ? 6.375 11.047 10.266 1 92.94 48 VAL B C 1
ATOM 1561 O O . VAL B 1 48 ? 7.184 11.852 10.742 1 92.94 48 VAL B O 1
ATOM 1564 N N . ASN B 1 49 ? 6.414 9.727 10.547 1 94.25 49 ASN B N 1
ATOM 1565 C CA . ASN B 1 49 ? 7.227 9.234 11.656 1 94.25 49 ASN B CA 1
ATOM 1566 C C . ASN B 1 49 ? 8.586 8.742 11.172 1 94.25 49 ASN B C 1
ATOM 1568 O O . ASN B 1 49 ? 9.57 8.781 11.914 1 94.25 49 ASN B O 1
ATOM 1572 N N . ARG B 1 50 ? 8.664 8.203 10.039 1 93.75 50 ARG B N 1
ATOM 1573 C CA . ARG B 1 50 ? 9.883 7.691 9.422 1 93.75 50 ARG B CA 1
ATOM 1574 C C . ARG B 1 50 ? 10.672 6.828 10.398 1 93.75 50 ARG B C 1
ATOM 1576 O O . ARG B 1 50 ? 11.852 7.086 10.648 1 93.75 50 ARG B O 1
ATOM 1583 N N . PRO B 1 51 ? 10.023 5.793 10.891 1 96.25 51 PRO B N 1
ATOM 1584 C CA . PRO B 1 51 ? 10.727 4.938 11.852 1 96.25 51 PRO B CA 1
ATOM 1585 C C . PRO B 1 51 ? 11.945 4.25 11.25 1 96.25 51 PRO B C 1
ATOM 1587 O O . PRO B 1 51 ? 11.977 3.98 10.047 1 96.25 51 PRO B O 1
ATOM 1590 N N . ASN B 1 52 ? 12.969 3.885 12.086 1 95.25 52 ASN B N 1
ATOM 1591 C CA . ASN B 1 52 ? 14.18 3.197 11.648 1 95.25 52 ASN B CA 1
ATOM 1592 C C . ASN B 1 52 ? 13.883 1.777 11.18 1 95.25 52 ASN B C 1
ATOM 1594 O O . ASN B 1 52 ? 14.57 1.251 10.305 1 95.25 52 ASN B O 1
ATOM 1598 N N . ASP B 1 53 ? 12.859 1.183 11.781 1 94.5 53 ASP B N 1
ATOM 1599 C CA . ASP B 1 53 ? 12.391 -0.15 11.406 1 94.5 53 ASP B CA 1
ATOM 1600 C C . ASP B 1 53 ? 10.922 -0.122 10.984 1 94.5 53 ASP B C 1
ATOM 1602 O O . ASP B 1 53 ? 10.031 -0.365 11.805 1 94.5 53 ASP B O 1
ATOM 1606 N N . PRO B 1 54 ? 10.719 0.161 9.734 1 93.88 54 PRO B N 1
ATOM 1607 C CA . PRO B 1 54 ? 9.336 0.34 9.273 1 93.88 54 PRO B CA 1
ATOM 1608 C C . PRO B 1 54 ? 8.5 -0.929 9.414 1 93.88 54 PRO B C 1
ATOM 1610 O O . PRO B 1 54 ? 7.293 -0.854 9.664 1 93.88 54 PRO B O 1
ATOM 1613 N N . LYS B 1 55 ? 9.109 -2.08 9.312 1 94.25 55 LYS B N 1
ATOM 1614 C CA . LYS B 1 55 ? 8.352 -3.318 9.461 1 94.25 55 LYS B CA 1
ATOM 1615 C C . LYS B 1 55 ? 7.793 -3.459 10.875 1 94.25 55 LYS B C 1
ATOM 1617 O O . LYS B 1 55 ? 6.609 -3.756 11.055 1 94.25 55 LYS B O 1
ATOM 1622 N N . LYS B 1 56 ? 8.711 -3.258 11.75 1 94.81 56 LYS B N 1
ATOM 1623 C CA . LYS B 1 56 ? 8.297 -3.303 13.148 1 94.81 56 LYS B CA 1
ATOM 1624 C C . LYS B 1 56 ? 7.25 -2.234 13.445 1 94.81 56 LYS B C 1
ATOM 1626 O O . LYS B 1 56 ? 6.254 -2.504 14.117 1 94.81 56 LYS B O 1
ATOM 1631 N N . TYR B 1 57 ? 7.461 -1.082 12.969 1 96.5 57 TYR B N 1
ATOM 1632 C CA . TYR B 1 57 ? 6.535 0.024 13.195 1 96.5 57 TYR B CA 1
ATOM 1633 C C . TYR B 1 57 ? 5.152 -0.302 12.641 1 96.5 57 TYR B C 1
ATOM 1635 O O . TYR B 1 57 ? 4.145 -0.125 13.328 1 96.5 57 TYR B O 1
ATOM 1643 N N . ILE B 1 58 ? 5.074 -0.824 11.398 1 95.31 58 ILE B N 1
ATOM 1644 C CA . ILE B 1 58 ? 3.803 -1.174 10.773 1 95.31 58 ILE B CA 1
ATOM 1645 C C . ILE B 1 58 ? 3.096 -2.244 11.602 1 95.31 58 ILE B C 1
ATOM 1647 O O . ILE B 1 58 ? 1.898 -2.131 11.875 1 95.31 58 ILE B O 1
ATOM 1651 N N . SER B 1 59 ? 3.844 -3.197 11.977 1 95.69 59 SER B N 1
ATOM 1652 C CA . SER B 1 59 ? 3.285 -4.27 12.797 1 95.69 59 SER B CA 1
ATOM 1653 C C . SER B 1 59 ? 2.684 -3.721 14.086 1 95.69 59 SER B C 1
ATOM 1655 O O . SER B 1 59 ? 1.583 -4.113 14.477 1 95.69 59 SER B O 1
ATOM 1657 N N . GLU B 1 60 ? 3.379 -2.826 14.711 1 95.5 60 GLU B N 1
ATOM 1658 C CA . GLU B 1 60 ? 2.918 -2.232 15.961 1 95.5 60 GLU B CA 1
ATOM 1659 C C . GLU B 1 60 ? 1.652 -1.406 15.742 1 95.5 60 GLU B C 1
ATOM 1661 O O . GLU B 1 60 ? 0.718 -1.473 16.547 1 95.5 60 GLU B O 1
ATOM 1666 N N . VAL B 1 61 ? 1.616 -0.653 14.703 1 94.62 61 VAL B N 1
ATOM 1667 C CA . VAL B 1 61 ? 0.451 0.169 14.398 1 94.62 61 VAL B CA 1
ATOM 1668 C C . VAL B 1 61 ? -0.768 -0.724 14.172 1 94.62 61 VAL B C 1
ATOM 1670 O O . VAL B 1 61 ? -1.853 -0.444 14.688 1 94.62 61 VAL B O 1
ATOM 1673 N N . LEU B 1 62 ? -0.586 -1.829 13.5 1 94.44 62 LEU B N 1
ATOM 1674 C CA . LEU B 1 62 ? -1.68 -2.73 13.148 1 94.44 62 LEU B CA 1
ATOM 1675 C C . LEU B 1 62 ? -2.238 -3.412 14.398 1 94.44 62 LEU B C 1
ATOM 1677 O O . LEU B 1 62 ? -3.422 -3.752 14.445 1 94.44 62 LEU B O 1
ATOM 1681 N N . GLN B 1 63 ? -1.411 -3.531 15.352 1 93.06 63 GLN B N 1
ATOM 1682 C CA . GLN B 1 63 ? -1.822 -4.23 16.562 1 93.06 63 GLN B CA 1
ATOM 1683 C C . GLN B 1 63 ? -2.33 -3.25 17.625 1 93.06 63 GLN B C 1
ATOM 1685 O O . GLN B 1 63 ? -2.883 -3.66 18.641 1 93.06 63 GLN B O 1
ATOM 1690 N N . ASP B 1 64 ? -2.107 -2.025 17.328 1 91.38 64 ASP B N 1
ATOM 1691 C CA . ASP B 1 64 ? -2.496 -0.998 18.297 1 91.38 64 ASP B CA 1
ATOM 1692 C C . ASP B 1 64 ? -3.979 -0.657 18.156 1 91.38 64 ASP B C 1
ATOM 1694 O O . ASP B 1 64 ? -4.383 0.02 17.219 1 91.38 64 ASP B O 1
ATOM 1698 N N . LYS B 1 65 ? -4.754 -0.961 19.078 1 85.06 65 LYS B N 1
ATOM 1699 C CA . LYS B 1 65 ? -6.195 -0.74 19.062 1 85.06 65 LYS B CA 1
ATOM 1700 C C . LYS B 1 65 ? -6.523 0.751 19.062 1 85.06 65 LYS B C 1
ATOM 1702 O O . LYS B 1 65 ? -7.562 1.163 18.531 1 85.06 65 LYS B O 1
ATOM 1707 N N . SER B 1 66 ? -5.656 1.539 19.641 1 82.62 66 SER B N 1
ATOM 1708 C CA . SER B 1 66 ? -5.875 2.98 19.688 1 82.62 66 SER B CA 1
ATOM 1709 C C . SER B 1 66 ? -5.652 3.617 18.312 1 82.62 66 SER B C 1
ATOM 1711 O O . SER B 1 66 ? -6.051 4.762 18.078 1 82.62 66 SER B O 1
ATOM 1713 N N . LYS B 1 67 ? -5.062 2.846 17.469 1 81.5 67 LYS B N 1
ATOM 1714 C CA . LYS B 1 67 ? -4.816 3.299 16.094 1 81.5 67 LYS B CA 1
ATOM 1715 C C . LYS B 1 67 ? -5.602 2.463 15.094 1 81.5 67 LYS B C 1
ATOM 1717 O O . LYS B 1 67 ? -5.121 2.195 13.992 1 81.5 67 LYS B O 1
ATOM 1722 N N . ASP B 1 68 ? -6.734 2.076 15.617 1 78.44 68 ASP B N 1
ATOM 1723 C CA . ASP B 1 68 ? -7.547 1.262 14.719 1 78.44 68 ASP B CA 1
ATOM 1724 C C . ASP B 1 68 ? -7.938 2.045 13.469 1 78.44 68 ASP B C 1
ATOM 1726 O O . ASP B 1 68 ? -8.812 2.91 13.516 1 78.44 68 ASP B O 1
ATOM 1730 N N . LEU B 1 69 ? -7.453 1.654 12.414 1 70 69 LEU B N 1
ATOM 1731 C CA . LEU B 1 69 ? -7.555 2.354 11.133 1 70 69 LEU B CA 1
ATOM 1732 C C . LEU B 1 69 ? -8.93 2.143 10.508 1 70 69 LEU B C 1
ATOM 1734 O O . LEU B 1 69 ? -9.32 2.869 9.594 1 70 69 LEU B O 1
ATOM 1738 N N . LEU B 1 70 ? -9.641 1.191 11.094 1 74.31 70 LEU B N 1
ATOM 1739 C CA . LEU B 1 70 ? -10.961 0.875 10.562 1 74.31 70 LEU B CA 1
ATOM 1740 C C . LEU B 1 70 ? -12.055 1.532 11.391 1 74.31 70 LEU B C 1
ATOM 1742 O O . LEU B 1 70 ? -13.227 1.521 11.008 1 74.31 70 LEU B O 1
ATOM 1746 N N . ASP B 1 71 ? -11.57 2.199 12.414 1 80.69 71 ASP B N 1
ATOM 1747 C CA . ASP B 1 71 ? -12.508 2.922 13.273 1 80.69 71 ASP B CA 1
ATOM 1748 C C . ASP B 1 71 ? -12.656 4.371 12.82 1 80.69 71 ASP B C 1
ATOM 1750 O O . ASP B 1 71 ? -11.727 5.164 12.93 1 80.69 71 ASP B O 1
ATOM 1754 N N . PRO B 1 72 ? -13.914 4.695 12.375 1 77.19 72 PRO B N 1
ATOM 1755 C CA . PRO B 1 72 ? -14.117 6.066 11.898 1 77.19 72 PRO B CA 1
ATOM 1756 C C . PRO B 1 72 ? -13.953 7.105 13 1 77.19 72 PRO B C 1
ATOM 1758 O O . PRO B 1 72 ? -13.812 8.297 12.711 1 77.19 72 PRO B O 1
ATOM 1761 N N . ASN B 1 73 ? -13.883 6.703 14.188 1 82.69 73 ASN B N 1
ATOM 1762 C CA . ASN B 1 73 ? -13.734 7.637 15.297 1 82.69 73 ASN B CA 1
ATOM 1763 C C . ASN B 1 73 ? -12.266 7.867 15.641 1 82.69 73 ASN B C 1
ATOM 1765 O O . ASN B 1 73 ? -11.938 8.703 16.484 1 82.69 73 ASN B O 1
ATOM 1769 N N . THR B 1 74 ? -11.469 7.105 14.977 1 86.69 74 THR B N 1
ATOM 1770 C CA . THR B 1 74 ? -10.031 7.281 15.164 1 86.69 74 THR B CA 1
ATOM 1771 C C . THR B 1 74 ? -9.484 8.336 14.211 1 86.69 74 THR B C 1
ATOM 1773 O O . THR B 1 74 ? -9.906 8.422 13.055 1 86.69 74 THR B O 1
ATOM 1776 N N . SER B 1 75 ? -8.68 9.18 14.789 1 89.06 75 SER B N 1
ATOM 1777 C CA . SER B 1 75 ? -8.016 10.172 13.945 1 89.06 75 SER B CA 1
ATOM 1778 C C . SER B 1 75 ? -6.848 9.555 13.18 1 89.06 75 SER B C 1
ATOM 1780 O O . SER B 1 75 ? -6.117 8.719 13.727 1 89.06 75 SER B O 1
ATOM 1782 N N . LEU B 1 76 ? -6.699 10.016 12.031 1 90.62 76 LEU B N 1
ATOM 1783 C CA . LEU B 1 76 ? -5.605 9.539 11.195 1 90.62 76 LEU B CA 1
ATOM 1784 C C . LEU B 1 76 ? -4.258 9.781 11.867 1 90.62 76 LEU B C 1
ATOM 1786 O O . LEU B 1 76 ? -3.373 8.922 11.812 1 90.62 76 LEU B O 1
ATOM 1790 N N . LEU B 1 77 ? -4.164 10.922 12.461 1 94.38 77 LEU B N 1
ATOM 1791 C CA . LEU B 1 77 ? -2.949 11.344 13.148 1 94.38 77 LEU B CA 1
ATOM 1792 C C . LEU B 1 77 ? -3.27 11.844 14.555 1 94.38 77 LEU B C 1
ATOM 1794 O O . LEU B 1 77 ? -4.309 12.477 14.766 1 94.38 77 LEU B O 1
ATOM 1798 N N . ASP B 1 78 ? -2.363 11.562 15.453 1 92.62 78 ASP B N 1
ATOM 1799 C CA . ASP B 1 78 ? -2.516 12.211 16.75 1 92.62 78 ASP B CA 1
ATOM 1800 C C . ASP B 1 78 ? -2.014 13.656 16.703 1 92.62 78 ASP B C 1
ATOM 1802 O O . ASP B 1 78 ? -1.636 14.148 15.633 1 92.62 78 ASP B O 1
ATOM 1806 N N . GLU B 1 79 ? -2.051 14.359 17.812 1 94.06 79 GLU B N 1
ATOM 1807 C CA . GLU B 1 79 ? -1.726 15.781 17.859 1 94.06 79 GLU B CA 1
ATOM 1808 C C . GLU B 1 79 ? -0.291 16.031 17.406 1 94.06 79 GLU B C 1
ATOM 1810 O O . GLU B 1 79 ? -0.043 16.906 16.562 1 94.06 79 GLU B O 1
ATOM 1815 N N . GLU B 1 80 ? 0.632 15.297 17.984 1 96.06 80 GLU B N 1
ATOM 1816 C CA . GLU B 1 80 ? 2.039 15.484 17.641 1 96.06 80 GLU B CA 1
ATOM 1817 C C . GLU B 1 80 ? 2.299 15.18 16.172 1 96.06 80 GLU B C 1
ATOM 1819 O O . GLU B 1 80 ? 3.031 15.906 15.492 1 96.06 80 GLU B O 1
ATOM 1824 N N . GLU B 1 81 ? 1.663 14.141 15.703 1 95.31 81 GLU B N 1
ATOM 1825 C CA . GLU B 1 81 ? 1.802 13.766 14.297 1 95.31 81 GLU B CA 1
ATOM 1826 C C . GLU B 1 81 ? 1.195 14.82 13.375 1 95.31 81 GLU B C 1
ATOM 1828 O O . GLU B 1 81 ? 1.75 15.125 12.32 1 95.31 81 GLU B O 1
ATOM 1833 N N . SER B 1 82 ? 0.108 15.398 13.773 1 95.94 82 SER B N 1
ATOM 1834 C CA . SER B 1 82 ? -0.534 16.453 13 1 95.94 82 SER B CA 1
ATOM 1835 C C . SER B 1 82 ? 0.363 17.688 12.898 1 95.94 82 SER B C 1
ATOM 1837 O O . SER B 1 82 ? 0.49 18.281 11.82 1 95.94 82 SER B O 1
ATOM 1839 N N . VAL B 1 83 ? 0.959 18.016 13.977 1 96.12 83 VAL B N 1
ATOM 1840 C CA . VAL B 1 83 ? 1.872 19.156 13.992 1 96.12 83 VAL B CA 1
ATOM 1841 C C . VAL B 1 83 ? 3.049 18.891 13.055 1 96.12 83 VAL B C 1
ATOM 1843 O O . VAL B 1 83 ? 3.438 19.766 12.266 1 96.12 83 VAL B O 1
ATOM 1846 N N . THR B 1 84 ? 3.58 17.703 13.148 1 94.69 84 THR B N 1
ATOM 1847 C CA . THR B 1 84 ? 4.719 17.312 12.32 1 94.69 84 THR B CA 1
ATOM 1848 C C . THR B 1 84 ? 4.352 17.359 10.836 1 94.69 84 THR B C 1
ATOM 1850 O O . THR B 1 84 ? 5.07 17.969 10.039 1 94.69 84 THR B O 1
ATOM 1853 N N . LEU B 1 85 ? 3.195 16.781 10.453 1 94.44 85 LEU B N 1
ATOM 1854 C CA . LEU B 1 85 ? 2.801 16.781 9.047 1 94.44 85 LEU B CA 1
ATOM 1855 C C . LEU B 1 85 ? 2.531 18.203 8.562 1 94.44 85 LEU B C 1
ATOM 1857 O O . LEU B 1 85 ? 2.9 18.562 7.441 1 94.44 85 LEU B O 1
ATOM 1861 N N . PHE B 1 86 ? 1.921 19 9.422 1 94.12 86 PHE B N 1
ATOM 1862 C CA . PHE B 1 86 ? 1.688 20.406 9.086 1 94.12 86 PHE B CA 1
ATOM 1863 C C . PHE B 1 86 ? 2.998 21.094 8.742 1 94.12 86 PHE B C 1
ATOM 1865 O O . PHE B 1 86 ? 3.09 21.797 7.727 1 94.12 86 PHE B O 1
ATOM 1872 N N . SER B 1 87 ? 3.928 20.875 9.539 1 91.5 87 SER B N 1
ATOM 1873 C CA . SER B 1 87 ? 5.234 21.5 9.344 1 91.5 87 SER B CA 1
ATOM 1874 C C . SER B 1 87 ? 5.887 21.016 8.055 1 91.5 87 SER B C 1
ATOM 1876 O O . SER B 1 87 ? 6.57 21.781 7.371 1 91.5 87 SER B O 1
ATOM 1878 N N . LEU B 1 88 ? 5.695 19.797 7.734 1 89.38 88 LEU B N 1
ATOM 1879 C CA . LEU B 1 88 ? 6.25 19.234 6.508 1 89.38 88 LEU B CA 1
ATOM 1880 C C . LEU B 1 88 ? 5.586 19.844 5.281 1 89.38 88 LEU B C 1
ATOM 1882 O O . LEU B 1 88 ? 6.234 20.047 4.254 1 89.38 88 LEU B O 1
ATOM 1886 N N . LEU B 1 89 ? 4.332 20.172 5.445 1 90.75 89 LEU B N 1
ATOM 1887 C CA . LEU B 1 89 ? 3.555 20.641 4.301 1 90.75 89 LEU B CA 1
ATOM 1888 C C . LEU B 1 89 ? 3.67 22.156 4.145 1 90.75 89 LEU B C 1
ATOM 1890 O O . LEU B 1 89 ? 3.434 22.688 3.061 1 90.75 89 LEU B O 1
ATOM 1894 N N . GLU B 1 90 ? 4.004 22.75 5.188 1 88.81 90 GLU B N 1
ATOM 1895 C CA . GLU B 1 90 ? 4.047 24.203 5.199 1 88.81 90 GLU B CA 1
ATOM 1896 C C . GLU B 1 90 ? 5.059 24.734 4.188 1 88.81 90 GLU B C 1
ATOM 1898 O O . GLU B 1 90 ? 6.102 24.125 3.965 1 88.81 90 GLU B O 1
ATOM 1903 N N . ASN B 1 91 ? 4.582 25.875 3.533 1 81.94 91 ASN B N 1
ATOM 1904 C CA . ASN B 1 91 ? 5.535 26.609 2.707 1 81.94 91 ASN B CA 1
ATOM 1905 C C . ASN B 1 91 ? 6.543 27.375 3.562 1 81.94 91 ASN B C 1
ATOM 1907 O O . ASN B 1 91 ? 6.156 28.109 4.473 1 81.94 91 ASN B O 1
ATOM 1911 N N . PRO B 1 92 ? 7.77 27.156 3.225 1 80.25 92 PRO B N 1
ATOM 1912 C CA . PRO B 1 92 ? 8.781 27.844 4.023 1 80.25 92 PRO B CA 1
ATOM 1913 C C . PRO B 1 92 ? 8.609 29.359 4.02 1 80.25 92 PRO B C 1
ATOM 1915 O O . PRO B 1 92 ? 8.945 30.016 5 1 80.25 92 PRO B O 1
ATOM 1918 N N . SER B 1 93 ? 8.062 29.828 2.887 1 82.5 93 SER B N 1
ATOM 1919 C CA . SER B 1 93 ? 7.934 31.266 2.748 1 82.5 93 SER B CA 1
ATOM 1920 C C . SER B 1 93 ? 6.66 31.781 3.414 1 82.5 93 SER B C 1
ATOM 1922 O O . SER B 1 93 ? 6.414 33 3.467 1 82.5 93 SER B O 1
ATOM 1924 N N . PHE B 1 94 ? 5.805 31.016 3.848 1 81.38 94 PHE B N 1
ATOM 1925 C CA . PHE B 1 94 ? 4.551 31.359 4.5 1 81.38 94 PHE B CA 1
ATOM 1926 C C . PHE B 1 94 ? 4.281 30.438 5.684 1 81.38 94 PHE B C 1
ATOM 1928 O O . PHE B 1 94 ? 3.418 29.562 5.609 1 81.38 94 PHE B O 1
ATOM 1935 N N . LYS B 1 95 ? 5.02 30.766 6.781 1 86.62 95 LYS B N 1
ATOM 1936 C CA . LYS B 1 95 ? 4.945 29.906 7.965 1 86.62 95 LYS B CA 1
ATOM 1937 C C . LYS B 1 95 ? 3.617 30.094 8.688 1 86.62 95 LYS B C 1
ATOM 1939 O O . LYS B 1 95 ? 3.039 31.188 8.68 1 86.62 95 LYS B O 1
ATOM 1944 N N . GLY B 1 96 ? 3.113 29.125 9.242 1 93.12 96 GLY B N 1
ATOM 1945 C CA . GLY B 1 96 ? 1.899 29.141 10.047 1 93.12 96 GLY B CA 1
ATOM 1946 C C . GLY B 1 96 ? 0.658 28.766 9.258 1 93.12 96 GLY B C 1
ATOM 1947 O O . GLY B 1 96 ? -0.444 28.719 9.812 1 93.12 96 GLY B O 1
ATOM 1948 N N . HIS B 1 97 ? 0.882 28.531 7.957 1 94.88 97 HIS B N 1
ATOM 1949 C CA . HIS B 1 97 ? -0.251 28.141 7.125 1 94.88 97 HIS B CA 1
ATOM 1950 C C . HIS B 1 97 ? 0.144 27.047 6.133 1 94.88 97 HIS B C 1
ATOM 1952 O O . HIS B 1 97 ? 1.3 26.984 5.707 1 94.88 97 HIS B O 1
ATOM 1958 N N . VAL B 1 98 ? -0.847 26.219 5.789 1 93.81 98 VAL B N 1
ATOM 1959 C CA . VAL B 1 98 ? -0.764 25.312 4.652 1 93.81 98 VAL B CA 1
ATOM 1960 C C . VAL B 1 98 ? -1.902 25.594 3.676 1 93.81 98 VAL B C 1
ATOM 1962 O O . VAL B 1 98 ? -3 25.984 4.086 1 93.81 98 VAL B O 1
ATOM 1965 N N . THR B 1 99 ? -1.649 25.438 2.434 1 92.06 99 THR B N 1
ATOM 1966 C CA . THR B 1 99 ? -2.699 25.672 1.453 1 92.06 99 THR B CA 1
ATOM 1967 C C . THR B 1 99 ? -3.537 24.422 1.228 1 92.06 99 THR B C 1
ATOM 1969 O O . THR B 1 99 ? -3.098 23.312 1.54 1 92.06 99 THR B O 1
ATOM 1972 N N . GLY B 1 100 ? -4.742 24.672 0.735 1 92 100 GLY B N 1
ATOM 1973 C CA . GLY B 1 100 ? -5.543 23.516 0.333 1 92 100 GLY B CA 1
ATOM 1974 C C . GLY B 1 100 ? -4.848 22.625 -0.679 1 92 100 GLY B C 1
ATOM 1975 O O . GLY B 1 100 ? -5 21.406 -0.643 1 92 1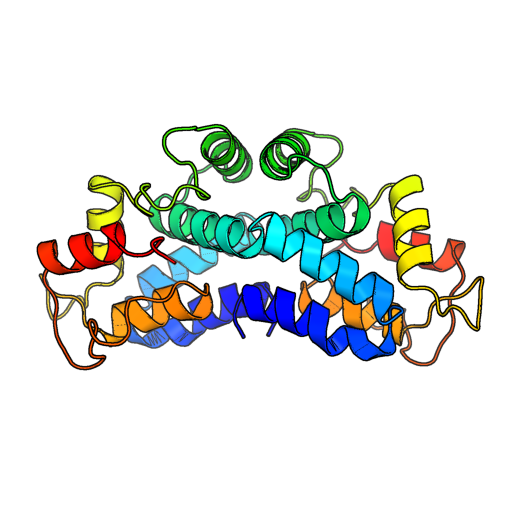00 GLY B O 1
ATOM 1976 N N . HIS B 1 101 ? -4.086 23.297 -1.502 1 89.19 101 HIS B N 1
ATOM 1977 C CA . HIS B 1 101 ? -3.33 22.547 -2.49 1 89.19 101 HIS B CA 1
ATOM 1978 C C . HIS B 1 101 ? -2.354 21.578 -1.817 1 89.19 101 HIS B C 1
ATOM 1980 O O . HIS B 1 101 ? -2.27 20.406 -2.189 1 89.19 101 HIS B O 1
ATOM 1986 N N . GLN B 1 102 ? -1.637 22.094 -0.771 1 89.5 102 GLN B N 1
ATOM 1987 C CA . GLN B 1 102 ? -0.673 21.266 -0.058 1 89.5 102 GLN B CA 1
ATOM 1988 C C . GLN B 1 102 ? -1.364 20.094 0.632 1 89.5 102 GLN B C 1
ATOM 1990 O O . GLN B 1 102 ? -0.856 18.969 0.616 1 89.5 102 GLN B O 1
ATOM 1995 N N . ILE B 1 103 ? -2.537 20.297 1.111 1 91.88 103 ILE B N 1
ATOM 1996 C CA . ILE B 1 103 ? -3.285 19.266 1.812 1 91.88 103 ILE B CA 1
ATOM 1997 C C . ILE B 1 103 ? -3.82 18.25 0.809 1 91.88 103 ILE B C 1
ATOM 1999 O O . ILE B 1 103 ? -3.545 17.047 0.923 1 91.88 103 ILE B O 1
ATOM 2003 N N . LEU B 1 104 ? -4.477 18.734 -0.182 1 88.94 104 LEU B N 1
ATOM 2004 C CA . LEU B 1 104 ? -5.18 17.859 -1.117 1 88.94 104 LEU B CA 1
ATOM 2005 C C . LEU B 1 104 ? -4.191 17.047 -1.946 1 88.94 104 LEU B C 1
ATOM 2007 O O . LEU B 1 104 ? -4.43 15.867 -2.225 1 88.94 104 LEU B O 1
ATOM 2011 N N . SER B 1 105 ? -3.055 17.531 -2.305 1 84.88 105 SER B N 1
ATOM 2012 C CA . SER B 1 105 ? -2.059 16.828 -3.098 1 84.88 105 SER B CA 1
ATOM 2013 C C . SER B 1 105 ? -1.382 15.727 -2.283 1 84.88 105 SER B C 1
ATOM 2015 O O . SER B 1 105 ? -0.805 14.797 -2.846 1 84.88 105 SER B O 1
ATOM 2017 N N . THR B 1 106 ? -1.395 15.82 -0.964 1 85.88 106 THR B N 1
ATOM 2018 C CA . THR B 1 106 ? -0.794 14.828 -0.081 1 85.88 106 THR B CA 1
ATOM 2019 C C . THR B 1 106 ? -1.756 13.664 0.159 1 85.88 106 THR B C 1
ATOM 2021 O O . THR B 1 106 ? -1.372 12.5 0.038 1 85.88 106 THR B O 1
ATOM 2024 N N . PHE B 1 107 ? -3.049 13.953 0.256 1 87.56 107 PHE B N 1
ATOM 2025 C CA . PHE B 1 107 ? -3.971 12.945 0.766 1 87.56 107 PHE B CA 1
ATOM 2026 C C . PHE B 1 107 ? -4.773 12.32 -0.369 1 87.56 107 PHE B C 1
ATOM 2028 O O . PHE B 1 107 ? -5.07 11.125 -0.34 1 87.56 107 PHE B O 1
ATOM 2035 N N . GLN B 1 108 ? -5.035 13.055 -1.393 1 85 108 GLN B N 1
ATOM 2036 C CA . GLN B 1 108 ? -5.934 12.578 -2.438 1 85 108 GLN B CA 1
ATOM 2037 C C . GLN B 1 108 ? -5.328 11.391 -3.184 1 85 108 GLN B C 1
ATOM 2039 O O . GLN B 1 108 ? -6.02 10.406 -3.465 1 85 108 GLN B O 1
ATOM 2044 N N . PRO B 1 109 ? -4.004 11.414 -3.447 1 81.62 109 PRO B N 1
ATOM 2045 C CA . PRO B 1 109 ? -3.422 10.242 -4.105 1 81.62 109 PRO B CA 1
ATOM 2046 C C . PRO B 1 109 ? -3.502 8.984 -3.246 1 81.62 109 PRO B C 1
ATOM 2048 O O . PRO B 1 109 ? -3.492 7.871 -3.775 1 81.62 109 PRO B O 1
ATOM 2051 N N . LEU B 1 110 ? -3.611 9.188 -1.97 1 82.38 110 LEU B N 1
ATOM 2052 C CA . LEU B 1 110 ? -3.703 8.062 -1.041 1 82.38 110 LEU B CA 1
ATOM 2053 C C . LEU B 1 110 ? -5.152 7.641 -0.841 1 82.38 110 LEU B C 1
ATOM 2055 O O . LEU B 1 110 ? -5.438 6.723 -0.066 1 82.38 110 LEU B O 1
ATOM 2059 N N . GLY B 1 111 ? -6.023 8.305 -1.521 1 80.31 111 GLY B N 1
ATOM 2060 C CA . GLY B 1 111 ? -7.43 7.957 -1.433 1 80.31 111 GLY B CA 1
ATOM 2061 C C . GLY B 1 111 ? -8.117 8.539 -0.21 1 80.31 111 GLY B C 1
ATOM 2062 O O . GLY B 1 111 ? -9.211 8.109 0.154 1 80.31 111 GLY B O 1
ATOM 2063 N N . ILE B 1 112 ? -7.371 9.344 0.488 1 83.94 112 ILE B N 1
ATOM 2064 C CA . ILE B 1 112 ? -7.977 10.023 1.629 1 83.94 112 ILE B CA 1
ATOM 2065 C C . ILE B 1 112 ? -8.672 11.297 1.159 1 83.94 112 ILE B C 1
ATOM 2067 O O . ILE B 1 112 ? -8.031 12.211 0.642 1 83.94 112 ILE B O 1
ATOM 2071 N N . ARG B 1 113 ? -10.016 11.273 1.327 1 80.75 113 ARG B N 1
ATOM 2072 C CA . ARG B 1 113 ? -10.82 12.398 0.876 1 80.75 113 ARG B CA 1
ATOM 2073 C C . ARG B 1 113 ? -11.438 13.141 2.059 1 80.75 113 ARG B C 1
ATOM 2075 O O . ARG B 1 113 ? -11.812 12.516 3.059 1 80.75 113 ARG B O 1
ATOM 2082 N N . PHE B 1 114 ? -11.336 14.406 1.887 1 81.38 114 PHE B N 1
ATOM 2083 C CA . PHE B 1 114 ? -11.945 15.273 2.889 1 81.38 114 PHE B CA 1
ATOM 2084 C C . PHE B 1 114 ? -13.32 15.75 2.426 1 81.38 114 PHE B C 1
ATOM 2086 O O . PHE B 1 114 ? -13.594 15.789 1.226 1 81.38 114 PHE B O 1
ATOM 2093 N N . GLU B 1 115 ? -14.219 15.898 3.342 1 73.88 115 GLU B N 1
ATOM 2094 C CA . GLU B 1 115 ? -15.547 16.391 2.975 1 73.88 115 GLU B CA 1
ATOM 2095 C C . GLU B 1 115 ? -15.453 17.594 2.043 1 73.88 115 GLU B C 1
ATOM 2097 O O . GLU B 1 115 ? -14.672 18.516 2.287 1 73.88 115 GLU B O 1
ATOM 2102 N N . SER B 1 116 ? -15.797 17.438 0.674 1 62.34 116 SER B N 1
ATOM 2103 C CA . SER B 1 116 ? -15.703 18.297 -0.511 1 62.34 116 SER B CA 1
ATOM 2104 C C . SER B 1 116 ? -15.758 19.766 -0.141 1 62.34 116 SER B C 1
ATOM 2106 O O . SER B 1 116 ? -15.023 20.578 -0.709 1 62.34 116 SER B O 1
ATOM 2108 N N . SER B 1 117 ? -16.578 20.016 0.623 1 61.59 117 SER B N 1
ATOM 2109 C CA . SER B 1 117 ? -16.875 21.438 0.727 1 61.59 117 SER B CA 1
ATOM 2110 C C . SER B 1 117 ? -15.984 22.109 1.761 1 61.59 117 SER B C 1
ATOM 2112 O O . SER B 1 117 ? -15.93 23.344 1.835 1 61.59 117 SER B O 1
ATOM 2114 N N . THR B 1 118 ? -14.906 21.391 2.092 1 78.38 118 THR B N 1
ATOM 2115 C CA . THR B 1 118 ? -14.289 22.016 3.256 1 78.38 118 THR B CA 1
ATOM 2116 C C . THR B 1 118 ? -12.922 22.594 2.902 1 78.38 118 THR B C 1
ATOM 2118 O O . THR B 1 118 ? -12.586 23.703 3.32 1 78.38 118 THR B O 1
ATOM 2121 N N . ILE B 1 119 ? -12.234 21.922 1.945 1 90.62 119 ILE B N 1
ATOM 2122 C CA . ILE B 1 119 ? -10.875 22.422 1.701 1 90.62 119 ILE B CA 1
ATOM 2123 C C . ILE B 1 119 ? -10.789 23 0.292 1 90.62 119 ILE B C 1
ATOM 2125 O O . ILE B 1 119 ? -11.039 22.297 -0.693 1 90.62 119 ILE B O 1
ATOM 2129 N N . GLN B 1 120 ? -10.531 24.281 0.181 1 92.56 120 GLN B N 1
ATOM 2130 C CA . GLN B 1 120 ? -10.312 24.969 -1.09 1 92.56 120 GLN B CA 1
ATOM 2131 C C . GLN B 1 120 ? -8.828 25.047 -1.425 1 92.56 120 GLN B C 1
ATOM 2133 O O . GLN B 1 120 ? -8.023 25.469 -0.598 1 92.56 120 GLN B O 1
ATOM 2138 N N . GLU B 1 121 ? -8.492 24.688 -2.652 1 89.69 121 GLU B N 1
ATOM 2139 C CA . GLU B 1 121 ? -7.094 24.562 -3.062 1 89.69 121 GLU B CA 1
ATOM 2140 C C . GLU B 1 121 ? -6.324 25.859 -2.812 1 89.69 121 GLU B C 1
ATOM 2142 O O . GLU B 1 121 ? -5.156 25.828 -2.422 1 89.69 121 GLU B O 1
ATOM 2147 N N . THR B 1 122 ? -6.945 27.016 -2.99 1 91.44 122 THR B N 1
ATOM 2148 C CA . THR B 1 122 ? -6.238 28.281 -2.973 1 91.44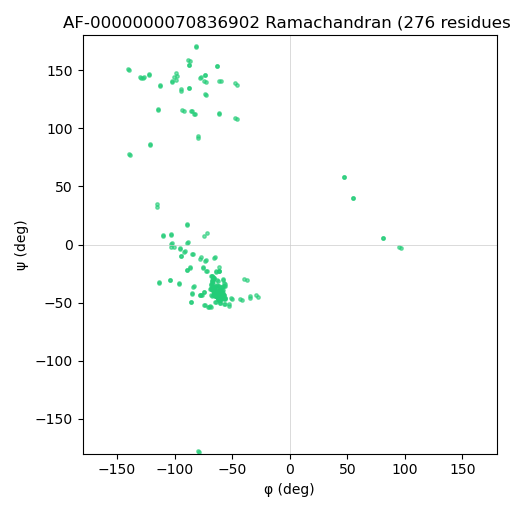 122 THR B CA 1
ATOM 2149 C C . THR B 1 122 ? -6.293 28.922 -1.585 1 91.44 122 THR B C 1
ATOM 2151 O O . THR B 1 122 ? -5.656 29.953 -1.339 1 91.44 122 THR B O 1
ATOM 2154 N N . SER B 1 123 ? -6.992 28.281 -0.666 1 92.81 123 SER B N 1
ATOM 2155 C CA . SER B 1 123 ? -7.145 28.844 0.674 1 92.81 123 SER B CA 1
ATOM 2156 C C . SER B 1 123 ? -5.992 28.422 1.581 1 92.81 123 SER B C 1
ATOM 2158 O O . SER B 1 123 ? -5.379 27.375 1.369 1 92.81 123 SER B O 1
ATOM 2160 N N . ASN B 1 124 ? -5.75 29.266 2.576 1 94.19 124 ASN B N 1
ATOM 2161 C CA . ASN B 1 124 ? -4.77 28.984 3.617 1 94.19 124 ASN B CA 1
ATOM 2162 C C . ASN B 1 124 ? -5.438 28.516 4.91 1 94.19 124 ASN B C 1
ATOM 2164 O O . ASN B 1 124 ? -6.48 29.047 5.297 1 94.19 124 ASN B O 1
ATOM 2168 N N . TYR B 1 125 ? -4.773 27.562 5.469 1 95.5 125 TYR B N 1
ATOM 2169 C CA . TYR B 1 125 ? -5.34 27 6.691 1 95.5 125 TYR B CA 1
ATOM 2170 C C . TYR B 1 125 ? -4.312 27 7.82 1 95.5 125 TYR B C 1
ATOM 2172 O O . TYR B 1 125 ? -3.131 26.734 7.59 1 95.5 125 TYR B O 1
ATOM 2180 N N . THR B 1 126 ? -4.785 27.25 9.008 1 96.5 126 THR B N 1
ATOM 2181 C CA . THR B 1 126 ? -3.957 27.219 10.203 1 96.5 126 THR B CA 1
ATOM 2182 C C . THR B 1 126 ? -3.768 25.797 10.695 1 96.5 126 THR B C 1
ATOM 2184 O O . THR B 1 126 ? -4.426 24.875 10.211 1 96.5 126 THR B O 1
ATOM 2187 N N . LEU B 1 127 ? -2.84 25.703 11.688 1 97.19 127 LEU B N 1
ATOM 2188 C CA . LEU B 1 127 ? -2.611 24.406 12.312 1 97.19 127 LEU B CA 1
ATOM 2189 C C . LEU B 1 127 ? -3.9 23.859 12.922 1 97.19 127 LEU B C 1
ATOM 2191 O O . LEU B 1 127 ? -4.203 22.672 12.773 1 97.19 127 LEU B O 1
ATOM 2195 N N . GLN B 1 128 ? -4.645 24.719 13.562 1 96.94 128 GLN B N 1
ATOM 2196 C CA . GLN B 1 128 ? -5.883 24.281 14.203 1 96.94 128 GLN B CA 1
ATOM 2197 C C . GLN B 1 128 ? -6.887 23.781 13.164 1 96.94 128 GLN B C 1
ATOM 2199 O O . GLN B 1 128 ? -7.535 22.75 13.367 1 96.94 128 GLN B O 1
ATOM 2204 N N . GLN B 1 129 ? -7.02 24.453 12.055 1 95.25 129 GLN B N 1
ATOM 2205 C CA . GLN B 1 129 ? -7.91 24.016 10.984 1 95.25 129 GLN B CA 1
ATOM 2206 C C . GLN B 1 129 ? -7.441 22.703 10.375 1 95.25 129 GLN B C 1
ATOM 2208 O O . GLN B 1 129 ? -8.258 21.812 10.102 1 95.25 129 GLN B O 1
ATOM 2213 N N . PHE B 1 130 ? -6.199 22.656 10.172 1 95.38 130 PHE B N 1
ATOM 2214 C CA . PHE B 1 130 ? -5.613 21.422 9.648 1 95.38 130 PHE B CA 1
ATOM 2215 C C . PHE B 1 130 ? -5.934 20.234 10.547 1 95.38 130 PHE B C 1
ATOM 2217 O O . PHE B 1 130 ? -6.352 19.188 10.07 1 95.38 130 PHE B O 1
ATOM 2224 N N . LYS B 1 131 ? -5.777 20.406 11.82 1 95.12 131 LYS B N 1
ATOM 2225 C CA . LYS B 1 131 ? -6.066 19.344 12.789 1 95.12 131 LYS B CA 1
ATOM 2226 C C . LYS B 1 131 ? -7.531 18.938 12.727 1 95.12 131 LYS B C 1
ATOM 2228 O O . LYS B 1 131 ? -7.855 17.75 12.891 1 95.12 131 LYS B O 1
ATOM 2233 N N . GLU B 1 132 ? -8.383 19.828 12.5 1 92.94 132 GLU B N 1
ATOM 2234 C CA . GLU B 1 132 ? -9.805 19.516 12.344 1 92.94 132 GLU B CA 1
ATOM 2235 C C . GLU B 1 132 ? -10.055 18.672 11.102 1 92.94 1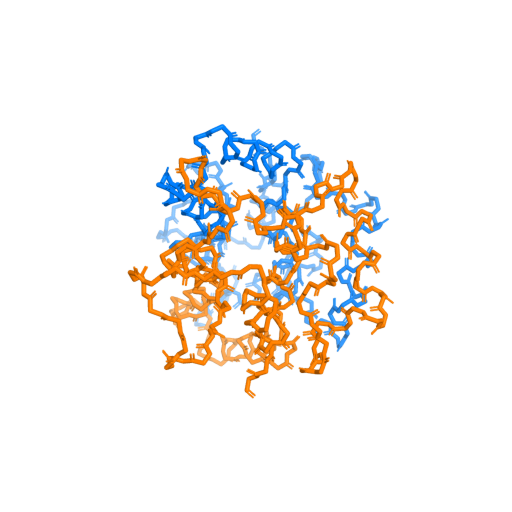32 GLU B C 1
ATOM 2237 O O . GLU B 1 132 ? -10.859 17.75 11.133 1 92.94 132 GLU B O 1
ATOM 2242 N N . PHE B 1 133 ? -9.367 19.031 10.039 1 92.75 133 PHE B N 1
ATOM 2243 C CA . PHE B 1 133 ? -9.477 18.219 8.828 1 92.75 133 PHE B CA 1
ATOM 2244 C C . PHE B 1 133 ? -9.016 16.781 9.094 1 92.75 133 PHE B C 1
ATOM 2246 O O . PHE B 1 133 ? -9.688 15.828 8.703 1 92.75 133 PHE B O 1
ATOM 2253 N N . ILE B 1 134 ? -7.836 16.656 9.789 1 92.5 134 ILE B N 1
ATOM 2254 C CA . ILE B 1 134 ? -7.25 15.344 10.078 1 92.5 134 ILE B CA 1
ATOM 2255 C C . ILE B 1 134 ? -8.211 14.523 10.938 1 92.5 134 ILE B C 1
ATOM 2257 O O . ILE B 1 134 ? -8.422 13.336 10.68 1 92.5 134 ILE B O 1
ATOM 2261 N N . ALA B 1 135 ? -8.828 15.117 11.93 1 89.31 135 ALA B N 1
ATOM 2262 C CA . ALA B 1 135 ? -9.742 14.445 12.859 1 89.31 135 ALA B CA 1
ATOM 2263 C C . ALA B 1 135 ? -10.953 13.875 12.117 1 89.31 135 ALA B C 1
ATOM 2265 O O . ALA B 1 135 ? -11.523 12.867 12.539 1 89.31 135 ALA B O 1
ATOM 2266 N N . ASN B 1 136 ? -11.258 14.43 10.945 1 86.12 136 ASN B N 1
ATOM 2267 C CA . ASN B 1 136 ? -12.453 14.031 10.211 1 86.12 136 ASN B CA 1
ATOM 2268 C C . ASN B 1 136 ? -12.102 13.25 8.945 1 86.12 136 ASN B C 1
ATOM 2270 O O . ASN B 1 136 ? -12.984 12.93 8.141 1 86.12 136 ASN B O 1
ATOM 2274 N N . SER B 1 137 ? -10.867 12.93 8.805 1 84.56 137 SER B N 1
ATOM 2275 C CA . SER B 1 137 ? -10.367 12.398 7.539 1 84.56 137 SER B CA 1
ATOM 2276 C C . SER B 1 137 ? -10.781 10.945 7.348 1 84.56 137 SER B C 1
ATOM 2278 O O . SER B 1 137 ? -10.781 10.438 6.223 1 84.56 137 SER B O 1
ATOM 2280 N N . LEU B 1 138 ? -11.141 10.219 8.422 1 76.56 138 LEU B N 1
ATOM 2281 C CA . LEU B 1 138 ? -11.461 8.805 8.289 1 76.56 138 LEU B CA 1
ATOM 2282 C C . LEU B 1 138 ? -12.969 8.586 8.32 1 76.56 138 LEU B C 1
ATOM 2284 O O . LEU B 1 138 ? -13.438 7.445 8.258 1 76.56 138 LEU B O 1
ATOM 2288 N N . LYS B 1 139 ? -13.664 9.75 8.445 1 71.88 139 LYS B N 1
ATOM 2289 C CA . LYS B 1 139 ? -15.117 9.633 8.531 1 71.88 139 LYS B CA 1
ATOM 2290 C C . LYS B 1 139 ? -15.742 9.422 7.152 1 71.88 139 LYS B C 1
ATOM 2292 O O . LYS B 1 139 ? -15.438 10.156 6.211 1 71.88 139 LYS B O 1
ATOM 2297 N N . TYR B 1 140 ? -15.945 8.086 6.672 1 58 140 TYR B N 1
ATOM 2298 C CA . TYR B 1 140 ? -16.578 7.77 5.398 1 58 140 TYR B CA 1
ATOM 2299 C C . TYR B 1 140 ? -18.094 7.895 5.496 1 58 140 TYR B C 1
ATOM 2301 O O . TYR B 1 140 ? -18.672 7.703 6.566 1 58 140 TYR B O 1
#

Foldseek 3Di:
DALVVCVVCVLVVCPPPDPVVVSVVSNCVCVVVVVLQLVLLLVLCCVQPVDPDSVVVSVCLPPDPQNPSLDQQHFSDDLVSLVSVQVVLDDPVDPFWHALLSVCVSRVSSVFDFDVVQHDRGDIDGSVSSSVRRSRRSPD/DALVVCVVCVLVVCPPVDPVVVSVVSNCVCVVVVVLQLVLLLVLCCVQPVDPDSVVVSVCLPPDPQNPSLDQQHFSDDLVSLVSVQVVLDDPVDPQWHALLSVCVSRVSSVFDFDVVPHDRGDIDGSVSSSVRRSRRSPD

Organism: Reticulomyxa filosa (NCBI:txid46433)

Secondary structure (DSSP, 8-state):
--HHHHHHHHHHHGGGTS-HHHHHHHHHHHHHTTHHHHHHHHHHHHHHH--S-HHHHHHHHHH-GGG-TT-TTS-SS-HHHHHHHHHHHSBTTBTT-EEHHHHHHHHGGGT----TTT--TT-EE-HHHHHHHHHTTT--/--HHHHHHHHHHHTTTTS-HHHHHHHHHHHHHTTHHHHHHHHHHHHHHH--S-HHHHHHHHHH-GGG-TT-TTS-SS-HHHHHHHHHHHSBTTBTT-EEHHHHHHHHGGGT----TTT--TT-EE-HHHHHHHHHTTT--

Nearest PDB structures (foldseek):
  4gjg-assembly1_A  TM=7.062E-01  e=1.090E+00  Homo sapiens
  4gjf-assembly1_A  TM=7.057E-01  e=2.141E+00  Homo sapiens
  4il1-assembly3_C  TM=3.249E-01  e=4.707E+00  Rattus norvegicus
  6tj7-assembly1_A  TM=6.721E-01  e=1.107E+00  Toxoplasma gondii
  4gjg-assembly1_A  TM=7.003E-01  e=1.627E+00  Homo sapiens

InterPro domains:
  IPR039879 EF-hand calcium-binding domain-containing protein 10 [PTHR21847] (21-138)
  IPR049760 EF-hand calcium-binding domain-containing protein 10, dimerization/docking domain [cd22976] (23-63)

Sequence (280 aa):
MQISDVFNIYIKKEKDLMSYSEKEEVKRYFVENQIPQIFSRLTVLLLVNRPNDPKKYISEVLQDKSKDLLDPNTSLLDEEESVTLFSLLENPSFKGHVTGHQILSTFQPLGIRFESSTIQETSNYTLQQFKEFIANSLKYMQISDVFNIYIKKEKDLMSYSEKEEVKRYFVENQIPQIFSRLTVLLLVNRPNDPKKYISEVLQDKSKDLLDPNTSLLDEEESVTLFSLLENPSFKGHVTGHQILSTFQPLGIRFESSTIQETSNYTLQQFKEFIANSLKY

Radius of gyration: 19.58 Å; Cα contacts (8 Å, |Δi|>4): 382; chains: 2; bounding box: 33×57×46 Å

pLDDT: mean 81.82, std 16.19, range [28.42, 97.19]